Protein AF-A0A0K8UTY9-F1 (afdb_monomer)

Secondary structure (DSSP, 8-state):
----TTSPPPP-S-TT-HHHHHHTS-HHHHHHHTT-------EESSS-HHHHHHHTTTT-SS-EE-GGGGGSPPPTTBS-SEEEEE--PPPBTTTB-HHHHHHHHHHHHHHHHTS---TTTEEEEES-HHHHHHHHHHGGGT-SS---EEEETTTTTT--EEEEEEE-----TT---GGGG-HHHHHHHHTSEEEEEEEEE-HHHHHHH-HHHHHHHHHHHHTT-EESS--B----

Nearest PDB structures (foldseek):
  2xzl-assembly1_A  TM=8.828E-01  e=2.103E-16  Saccharomyces cerevisiae
  4b3g-assembly2_B  TM=8.404E-01  e=2.225E-15  Homo sapiens
  4b3g-assembly1_A  TM=8.239E-01  e=2.537E-15  Homo sapiens
  4b3f-assembly1_X  TM=8.469E-01  e=1.145E-14  Homo sapiens
  8ftm-assembly1_A  TM=8.603E-01  e=3.725E-14  Thermochaetoides thermophila DSM 1495

InterPro domains:
  IPR027417 P-loop containing nucleoside triphosphate hydrolase [G3DSA:3.40.50.300] (1-45)
  IPR027417 P-loop containing nucleoside triphosphate hydrolase [G3DSA:3.40.50.300] (46-230)
  IPR027417 P-loop containing nucleoside triphosphate hydrolase [SSF52540] (1-210)
  IPR041679 DNA2/NAM7 helicase-like, C-terminal [PF13087] (23-202)
  IPR045055 DNA2/NAM7-like helicase [PTHR10887] (1-218)
  IPR047187 Upf1-like, C-terminal helicase domain [cd18808] (47-221)

Solvent-accessible surface area (backbone atoms only — not comparable to full-atom values): 13472 Å² total; per-residue (Å²): 140,86,88,61,82,67,36,79,63,61,86,65,93,56,84,83,44,76,72,46,60,57,62,39,55,48,71,65,46,54,44,53,74,68,66,52,95,75,85,82,87,42,71,46,78,57,41,24,62,81,50,41,49,57,42,35,68,76,79,39,86,69,70,38,79,41,73,72,28,72,70,55,70,78,48,61,61,36,75,54,42,48,38,36,26,41,54,80,72,60,35,50,95,83,48,29,25,70,69,56,44,53,55,50,51,53,50,53,45,43,39,37,75,74,38,72,45,53,50,85,40,38,34,40,34,20,82,37,64,58,35,39,52,50,41,62,70,50,42,60,82,75,30,90,86,64,77,69,44,70,41,36,42,80,82,45,65,94,52,74,31,46,26,30,40,36,43,62,45,46,28,64,98,76,74,68,56,68,75,72,60,41,65,26,54,50,50,50,60,64,63,30,26,28,46,24,39,41,36,38,34,21,54,70,61,44,32,72,66,26,72,65,42,36,52,38,49,53,50,32,56,75,66,74,22,66,41,80,56,78,58,67,42,91,76,127

Foldseek 3Di:
DDDDPLAQFDDDPDDPDPVSVVNSQDPVNVCVVVVPDDDDDQEDAFAQVLLVVLCPPLRPPRHHYDPNLPPDDAQAQFPDQFAEAADQQAFDPPAAGVVLLVQLLVVVLCSVPPRVDALQQEAEEEQGPVHLVVNQVCNCVSPVPGDHHGDYLVVCAPAAHQEYEYEQRHHDPPLDSDPLQRSNSVSSNSRRHRGHYYYYYHLVSSLVNHVSSVSSVVSCVVVVRYDNHGRGHPDD

pLDDT: mean 89.09, std 11.54, range [37.97, 98.62]

Organism: Bactrocera latifrons (NCBI:txid174628)

Sequence (236 aa):
MIGDHLQLKPYTSNYGNSLTSQLNISLFERLFVSNLKGYTLNVQYRMRPCIADLIHPTFYTDLKNDYSVNNYPVIRNMDKNLYFYTHFWNEECSFFNLYEVMKILELAKFLIEKASYTANDIVILSPYAKQVECLKSEAPKYFESTNLNISTVDSFQGLEANIVLLSLVRSNNKEQIGFLKEKNRICVALSRAKQGLYIIGNL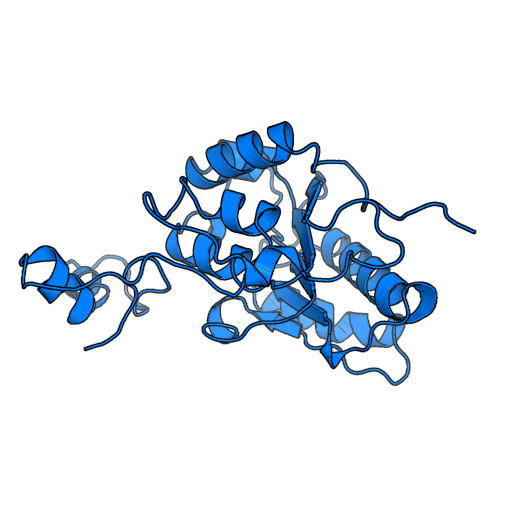PLLAGCSESWRSIEQILKSQDAIGNAFPFSNKE

Structure (mmCIF, N/CA/C/O backbone):
data_AF-A0A0K8UTY9-F1
#
_entry.id   AF-A0A0K8UTY9-F1
#
loop_
_atom_site.group_PDB
_atom_site.id
_atom_site.type_symbol
_atom_site.label_atom_id
_atom_site.label_alt_id
_atom_site.label_comp_id
_atom_site.label_asym_id
_atom_site.label_entity_id
_atom_site.label_seq_id
_atom_site.pdbx_PDB_ins_code
_atom_site.Cartn_x
_atom_site.Cartn_y
_atom_site.Cartn_z
_atom_site.occupancy
_atom_site.B_iso_or_equiv
_atom_site.auth_seq_id
_atom_site.auth_comp_id
_atom_site.auth_asym_id
_atom_site.auth_atom_id
_atom_site.pdbx_PDB_model_num
ATOM 1 N N . MET A 1 1 ? -20.131 19.574 7.559 1.00 73.88 1 MET A N 1
ATOM 2 C CA . MET A 1 1 ? -18.723 19.115 7.575 1.00 73.88 1 MET A CA 1
ATOM 3 C C . MET A 1 1 ? -18.619 17.853 6.744 1.00 73.88 1 MET A C 1
ATOM 5 O O . MET A 1 1 ? -19.553 17.063 6.779 1.00 73.88 1 MET A O 1
ATOM 9 N N . ILE A 1 2 ? -17.519 17.679 6.017 1.00 80.94 2 ILE A N 1
ATOM 10 C CA . ILE A 1 2 ? -17.216 16.463 5.252 1.00 80.94 2 ILE A CA 1
ATOM 11 C C . ILE A 1 2 ? -15.980 15.836 5.897 1.00 80.94 2 ILE A C 1
ATOM 13 O O . ILE A 1 2 ? -15.068 16.564 6.289 1.00 80.94 2 ILE A O 1
ATOM 17 N N . GLY A 1 3 ? -15.962 14.517 6.046 1.00 81.19 3 GLY A N 1
ATOM 18 C CA . GLY A 1 3 ? -14.845 13.802 6.648 1.00 81.19 3 GLY A CA 1
ATOM 19 C C . GLY A 1 3 ? -15.087 12.301 6.696 1.00 81.19 3 GLY A C 1
ATOM 20 O O . GLY A 1 3 ? -16.191 11.831 6.429 1.00 81.19 3 GLY A O 1
ATOM 21 N N . ASP A 1 4 ? -14.037 11.568 7.050 1.00 79.50 4 ASP A N 1
ATOM 22 C CA . ASP A 1 4 ? -14.061 10.123 7.232 1.00 79.50 4 ASP A CA 1
ATOM 23 C C . ASP A 1 4 ? -13.299 9.770 8.514 1.00 79.50 4 ASP A C 1
ATOM 25 O O . ASP A 1 4 ? -12.075 9.878 8.584 1.00 79.50 4 ASP A O 1
ATOM 29 N N . HIS A 1 5 ? -14.042 9.390 9.553 1.00 75.81 5 HIS A N 1
ATOM 30 C CA . HIS A 1 5 ? -13.494 9.083 10.875 1.00 75.81 5 HIS A CA 1
ATOM 31 C C . HIS A 1 5 ? -12.742 7.737 10.923 1.00 75.81 5 HIS A C 1
ATOM 33 O O . HIS A 1 5 ? -12.064 7.447 11.912 1.00 75.81 5 HIS A O 1
ATOM 39 N N . LEU A 1 6 ? -12.839 6.926 9.861 1.00 76.62 6 LEU A N 1
ATOM 40 C CA . LEU A 1 6 ? -12.122 5.660 9.703 1.00 76.62 6 LEU A CA 1
ATOM 41 C C . LEU A 1 6 ? -10.758 5.841 9.004 1.00 76.62 6 LEU A C 1
ATOM 43 O O . LEU A 1 6 ? -9.958 4.907 8.972 1.00 76.62 6 LEU A O 1
ATOM 47 N N . GLN A 1 7 ? -10.447 7.049 8.516 1.00 79.75 7 GLN A N 1
ATOM 48 C CA . GLN A 1 7 ? -9.123 7.454 8.011 1.00 79.75 7 GLN A CA 1
ATOM 49 C C . GLN A 1 7 ? -8.298 8.191 9.085 1.00 79.75 7 GLN A C 1
ATOM 51 O O . GLN A 1 7 ? -8.650 8.152 10.260 1.00 79.75 7 GLN A O 1
ATOM 56 N N . LEU A 1 8 ? -7.151 8.795 8.738 1.00 76.94 8 LEU A N 1
ATOM 57 C CA . LEU A 1 8 ? -6.203 9.336 9.727 1.00 76.94 8 LEU A CA 1
ATOM 58 C C . LEU A 1 8 ? -6.859 10.291 10.733 1.00 76.94 8 LEU A C 1
ATOM 60 O O . LEU A 1 8 ? -7.604 11.201 10.368 1.00 76.94 8 LEU A O 1
ATOM 64 N N . LYS A 1 9 ? -6.536 10.076 12.011 1.00 75.69 9 LYS A N 1
ATOM 65 C CA . LYS A 1 9 ? -6.942 10.945 13.117 1.00 75.69 9 LYS A CA 1
ATOM 66 C C . LYS A 1 9 ? -5.919 12.069 13.315 1.00 75.69 9 LYS A C 1
ATOM 68 O O . LYS A 1 9 ? -4.756 11.894 12.944 1.00 75.69 9 LYS A O 1
ATOM 73 N N . PRO A 1 10 ? -6.318 13.204 13.919 1.00 71.38 10 PRO A N 1
ATOM 74 C CA . PRO A 1 10 ? -5.367 14.210 14.376 1.00 71.38 10 PRO A CA 1
ATOM 75 C C . PRO A 1 10 ? -4.277 13.564 15.236 1.00 71.38 10 PRO A C 1
ATOM 77 O O . PRO A 1 10 ? -4.578 12.732 16.089 1.00 71.38 10 PRO A O 1
ATOM 80 N N . TYR A 1 11 ? -3.019 13.932 15.000 1.00 66.19 11 TYR A N 1
ATOM 81 C CA . TYR A 1 11 ? -1.895 13.426 15.780 1.00 66.19 11 TYR A CA 1
ATOM 82 C C . TYR A 1 11 ? -1.675 14.283 17.031 1.00 66.19 11 TYR A C 1
ATOM 84 O O . TYR A 1 11 ? -1.474 15.493 16.924 1.00 66.19 11 TYR A O 1
ATOM 92 N N . THR A 1 12 ? -1.628 13.659 18.210 1.00 57.59 12 THR A N 1
ATOM 93 C CA . THR A 1 12 ? -1.145 14.300 19.444 1.00 57.59 12 THR A CA 1
ATOM 94 C C . THR A 1 12 ? 0.168 13.678 19.897 1.00 57.59 12 THR A C 1
ATOM 96 O O . THR A 1 12 ? 0.247 12.465 20.083 1.00 57.59 12 THR A O 1
ATOM 99 N N . SER A 1 13 ? 1.173 14.510 20.166 1.00 49.19 13 SER A N 1
ATOM 100 C CA . SER A 1 13 ? 2.506 14.089 20.618 1.00 49.19 13 SER A CA 1
ATOM 101 C C . SER A 1 13 ? 2.537 13.441 22.010 1.00 49.19 13 SER A C 1
ATOM 103 O O . SER A 1 13 ? 3.442 12.663 22.294 1.00 49.19 13 SER A O 1
ATOM 105 N N . ASN A 1 14 ? 1.550 13.719 22.868 1.00 52.78 14 ASN A N 1
ATOM 106 C CA . ASN A 1 14 ? 1.539 13.279 24.266 1.00 52.78 14 ASN A CA 1
ATOM 107 C C . ASN A 1 14 ? 0.548 12.130 24.488 1.00 52.78 14 ASN A C 1
ATOM 109 O O . ASN A 1 14 ? -0.569 12.337 24.972 1.00 52.78 14 ASN A O 1
ATOM 113 N N . TYR A 1 15 ? 0.965 10.910 24.153 1.00 47.34 15 TYR A N 1
ATOM 114 C CA . TYR A 1 15 ? 0.280 9.693 24.588 1.00 47.34 15 TYR A CA 1
ATOM 115 C C . TYR A 1 15 ? 0.440 9.539 26.110 1.00 47.34 15 TYR A C 1
ATOM 117 O O . TYR A 1 15 ? 1.550 9.347 26.594 1.00 47.34 15 TYR A O 1
ATOM 125 N N . GLY A 1 16 ? -0.657 9.647 26.868 1.00 49.31 16 GLY A N 1
ATOM 126 C CA . GLY A 1 16 ? -0.664 9.368 28.314 1.00 49.31 16 GLY A CA 1
ATOM 127 C C . GLY A 1 16 ? -1.451 10.350 29.184 1.00 49.31 16 GLY A C 1
ATOM 128 O O . GLY A 1 16 ? -1.808 10.000 30.303 1.00 49.31 16 GLY A O 1
ATOM 129 N N . ASN A 1 17 ? -1.785 11.543 28.681 1.00 53.47 17 ASN A N 1
ATOM 130 C CA . ASN A 1 17 ? -2.657 12.479 29.394 1.00 53.47 17 ASN A CA 1
ATOM 131 C C . ASN A 1 17 ? -4.116 12.288 28.937 1.00 53.47 17 ASN A C 1
ATOM 133 O O . ASN A 1 17 ? -4.402 12.277 27.738 1.00 53.47 17 ASN A O 1
ATOM 137 N N . SER A 1 18 ? -5.068 12.135 29.863 1.00 54.47 18 SER A N 1
ATOM 138 C CA . SER A 1 18 ? -6.474 11.877 29.493 1.00 54.47 18 SER A CA 1
ATOM 139 C C . SER A 1 18 ? -7.063 13.015 28.648 1.00 54.47 18 SER A C 1
ATOM 141 O O . SER A 1 18 ? -7.788 12.755 27.688 1.00 54.47 18 SER A O 1
ATOM 143 N N . LEU A 1 19 ? -6.658 14.265 28.902 1.00 54.88 19 LEU A N 1
ATOM 144 C CA . LEU A 1 19 ? -7.038 15.417 28.079 1.00 54.88 19 LEU A CA 1
ATOM 145 C C . LEU A 1 19 ? -6.470 15.356 26.653 1.00 54.88 19 LEU A C 1
ATOM 147 O O . LEU A 1 19 ? -7.167 15.727 25.712 1.00 54.88 19 LEU A O 1
ATOM 151 N N . THR A 1 20 ? -5.236 14.880 26.456 1.00 54.62 20 THR A N 1
ATOM 152 C CA . THR A 1 20 ? -4.634 14.809 25.112 1.00 54.62 20 THR A CA 1
ATOM 153 C C . THR A 1 20 ? -5.235 13.676 24.290 1.00 54.62 20 THR A C 1
ATOM 155 O O . THR A 1 20 ? -5.426 13.836 23.089 1.00 54.62 20 THR A O 1
ATOM 158 N N . SER A 1 21 ? -5.666 12.585 24.930 1.00 56.94 21 SER A N 1
ATOM 159 C CA . SER A 1 21 ? -6.412 11.518 24.248 1.00 56.94 21 SER A CA 1
ATOM 160 C C . SER A 1 21 ? -7.744 11.997 23.645 1.00 56.94 21 SER A C 1
ATOM 162 O O . SER A 1 21 ? -8.141 11.527 22.581 1.00 56.94 21 SER A O 1
ATOM 164 N N . GLN A 1 22 ? -8.394 13.000 24.252 1.00 62.00 22 GLN A N 1
ATOM 165 C CA . GLN A 1 22 ? -9.629 13.606 23.737 1.00 62.00 22 GLN A CA 1
ATOM 166 C C . GLN A 1 22 ? -9.392 14.566 22.559 1.00 62.00 22 GLN A C 1
ATOM 168 O O . GLN A 1 22 ? -10.328 14.845 21.803 1.00 62.00 22 GLN A O 1
ATOM 173 N N . LEU A 1 23 ? -8.161 15.063 22.375 1.00 69.00 23 LEU A N 1
ATOM 174 C CA . LEU A 1 23 ? -7.779 15.906 21.232 1.00 69.00 23 LEU A CA 1
ATOM 175 C C . LEU A 1 23 ? -7.604 15.096 19.937 1.00 69.00 23 LEU A C 1
ATOM 177 O O . LEU A 1 23 ? -7.698 15.665 18.853 1.00 69.00 23 LEU A O 1
ATOM 181 N N . ASN A 1 24 ? -7.441 13.773 20.037 1.00 69.38 24 ASN A N 1
ATOM 182 C CA . ASN A 1 24 ? -7.401 12.870 18.879 1.00 69.38 24 ASN A CA 1
ATOM 183 C C . ASN A 1 24 ? -8.786 12.589 18.280 1.00 69.38 24 ASN A C 1
ATOM 185 O O . ASN A 1 24 ? -8.883 11.935 17.245 1.00 69.38 24 ASN A O 1
ATOM 189 N N . ILE A 1 25 ? -9.858 13.068 18.921 1.00 72.44 25 ILE A N 1
ATOM 190 C CA . ILE A 1 25 ? -11.229 12.916 18.436 1.00 72.44 25 ILE A CA 1
ATOM 191 C C . ILE A 1 25 ? -11.625 14.207 17.729 1.00 72.44 25 ILE A C 1
ATOM 193 O O . ILE A 1 25 ? -11.854 15.240 18.369 1.00 72.44 25 ILE A O 1
ATOM 197 N N . SER A 1 26 ? -11.720 14.136 16.403 1.00 80.94 26 SER A N 1
ATOM 198 C CA . SER A 1 26 ? -12.121 15.280 15.582 1.00 80.94 26 SER A CA 1
ATOM 199 C C . SER A 1 26 ? -13.538 15.751 15.927 1.00 80.94 26 SER A C 1
ATOM 201 O O . SER A 1 26 ? -14.379 14.967 16.369 1.00 80.94 26 SER A O 1
ATOM 203 N N . LEU A 1 27 ? -13.847 17.026 15.663 1.00 84.06 27 LEU A N 1
ATOM 204 C CA . LEU A 1 27 ? -15.222 17.522 15.786 1.00 84.06 27 LEU A CA 1
ATOM 205 C C . LEU A 1 27 ? -16.193 16.676 14.943 1.00 84.06 27 LEU A C 1
ATOM 207 O O . LEU A 1 27 ? -17.297 16.401 15.394 1.00 84.06 27 LEU A O 1
ATOM 211 N N . PHE A 1 28 ? -15.766 16.199 13.768 1.00 81.88 28 PHE A N 1
ATOM 212 C CA . PHE A 1 28 ? -16.574 15.320 12.918 1.00 81.88 28 PHE A CA 1
ATOM 213 C C . PHE A 1 28 ? -16.940 14.021 13.642 1.00 81.88 28 PHE A C 1
ATOM 215 O O . PHE A 1 28 ? -18.111 13.665 13.710 1.00 81.88 28 PHE A O 1
ATOM 222 N N . GLU A 1 29 ? -15.946 13.354 14.231 1.00 79.19 29 GLU A N 1
ATOM 223 C CA . GLU A 1 29 ? -16.131 12.115 14.990 1.00 79.19 29 GLU A CA 1
ATOM 224 C C . GLU A 1 29 ? -17.034 12.343 16.212 1.00 79.19 29 GLU A C 1
ATOM 226 O O . GLU A 1 29 ? -17.944 11.555 16.453 1.00 79.19 29 GLU A O 1
ATOM 231 N N . ARG A 1 30 ? -16.885 13.472 16.921 1.00 82.31 30 ARG A N 1
ATOM 232 C CA . ARG A 1 30 ? -17.775 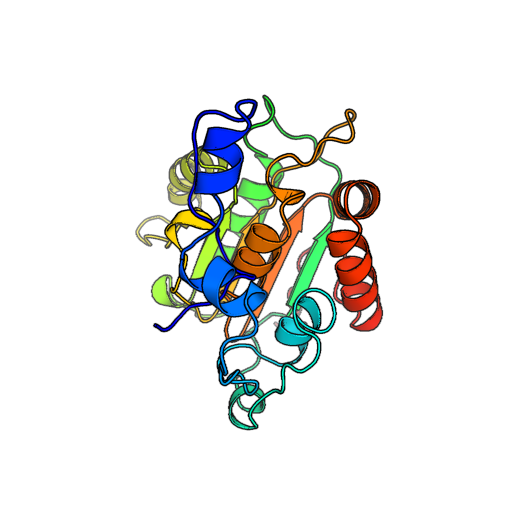13.838 18.041 1.00 82.31 30 ARG A CA 1
ATOM 233 C C . ARG A 1 30 ? -19.227 14.023 17.601 1.00 82.31 30 ARG A C 1
ATOM 235 O O . ARG A 1 30 ? -20.133 13.564 18.296 1.00 82.31 30 ARG A O 1
ATOM 242 N N . LEU A 1 31 ? -19.457 14.682 16.464 1.00 82.38 31 LEU A N 1
ATOM 243 C CA . LEU A 1 31 ? -20.802 14.910 15.924 1.00 82.38 31 LEU A CA 1
ATOM 244 C C . LEU A 1 31 ? -21.428 13.601 15.422 1.00 82.38 31 LEU A C 1
ATOM 246 O O . LEU A 1 31 ? -22.616 13.375 15.643 1.00 82.38 31 LEU A O 1
ATOM 250 N N . PHE A 1 32 ? -20.623 12.729 14.809 1.00 74.75 32 PHE A N 1
ATOM 251 C CA . PHE A 1 32 ? -21.051 11.410 14.345 1.00 74.75 32 PHE A CA 1
ATOM 252 C C . PHE A 1 32 ? -21.459 10.502 15.516 1.00 74.75 32 PHE A C 1
ATOM 254 O O . PHE A 1 32 ? -22.547 9.934 15.500 1.00 74.75 32 PHE A O 1
ATOM 261 N N . VAL A 1 33 ? -20.646 10.437 16.579 1.00 77.50 33 VAL A N 1
ATOM 262 C CA . VAL A 1 33 ? -20.966 9.681 17.809 1.00 77.50 33 VAL A CA 1
ATOM 263 C C . VAL A 1 33 ? -22.194 10.253 18.525 1.00 77.50 33 VAL A C 1
ATOM 265 O O . VAL A 1 33 ? -22.992 9.500 19.074 1.00 77.50 33 VAL A O 1
ATOM 268 N N . SER A 1 34 ? -22.394 11.573 18.469 1.00 77.88 34 SER A N 1
ATOM 269 C CA . SER A 1 34 ? -23.589 12.243 19.010 1.00 77.88 34 SER A CA 1
ATOM 270 C C . SER A 1 34 ? -24.870 11.984 18.199 1.00 77.88 34 SER A C 1
ATOM 272 O O . SER A 1 34 ? -25.904 12.583 18.488 1.00 77.88 34 SER A O 1
ATOM 274 N N . ASN A 1 35 ? -24.817 11.105 17.192 1.00 70.50 35 ASN A N 1
ATOM 275 C CA . ASN A 1 35 ? -25.944 10.669 16.370 1.00 70.50 35 ASN A CA 1
ATOM 276 C C . ASN A 1 35 ? -26.671 11.818 15.642 1.00 70.50 35 ASN A C 1
ATOM 278 O O . ASN A 1 35 ? -27.867 11.741 15.345 1.00 70.50 35 ASN A O 1
ATOM 282 N N . LEU A 1 36 ? -25.948 12.905 15.345 1.00 76.69 36 LEU A N 1
ATOM 283 C CA . LEU A 1 36 ? -26.443 13.935 14.437 1.00 76.69 36 LEU A CA 1
ATOM 284 C C . LEU A 1 36 ? -26.638 13.311 13.056 1.00 76.69 36 LEU A C 1
ATOM 286 O O . LEU A 1 36 ? -25.756 12.606 12.568 1.00 76.69 36 LEU A O 1
ATOM 290 N N . LYS A 1 37 ? -27.787 13.581 12.423 1.00 71.38 37 LYS A N 1
ATOM 291 C CA . LYS A 1 37 ? -28.122 13.045 11.095 1.00 71.38 37 LYS A CA 1
ATOM 292 C C . LYS A 1 37 ? -27.010 13.371 10.092 1.00 71.38 37 LYS A C 1
ATOM 294 O O . LYS A 1 37 ? -26.887 14.506 9.637 1.00 71.38 37 LYS A O 1
ATOM 299 N N . GLY A 1 38 ? -26.222 12.356 9.756 1.00 73.69 38 GLY A N 1
ATOM 300 C CA . GLY A 1 38 ? -25.236 12.370 8.686 1.00 73.69 38 GLY A CA 1
ATOM 301 C C . GLY A 1 38 ? -25.690 11.479 7.536 1.00 73.69 38 GLY A C 1
ATOM 302 O O . GLY A 1 38 ? -26.460 10.541 7.732 1.00 73.69 38 GLY A O 1
ATOM 303 N N . TYR A 1 39 ? -25.201 11.774 6.336 1.00 82.62 39 TYR A N 1
ATOM 304 C CA . TYR A 1 39 ? -25.344 10.897 5.179 1.00 82.62 39 TYR A CA 1
ATOM 305 C C . TYR A 1 39 ? -23.983 10.280 4.872 1.00 82.62 39 TYR A C 1
ATOM 307 O O . TYR A 1 39 ? -22.986 10.999 4.794 1.00 82.62 39 TYR A O 1
ATOM 315 N N . THR A 1 40 ? -23.948 8.963 4.687 1.00 84.88 40 THR A N 1
ATOM 316 C CA . THR A 1 40 ? -22.737 8.237 4.294 1.00 84.88 40 THR A CA 1
ATOM 317 C C . THR A 1 40 ? -22.800 7.942 2.804 1.00 84.88 40 THR A C 1
ATOM 319 O O . THR A 1 40 ? -23.748 7.316 2.334 1.00 84.88 40 THR A O 1
ATOM 322 N N . LEU A 1 41 ? -21.786 8.380 2.059 1.00 88.19 41 LEU A N 1
ATOM 323 C CA . LEU A 1 41 ? -21.608 7.967 0.670 1.00 88.19 41 LEU A CA 1
ATOM 324 C C . LEU A 1 41 ? -21.001 6.566 0.670 1.00 88.19 41 LEU A C 1
ATOM 326 O O . LEU A 1 41 ? -19.879 6.381 1.133 1.00 88.19 41 LEU A O 1
ATOM 330 N N . ASN A 1 42 ? -21.758 5.586 0.187 1.00 91.12 42 ASN A N 1
ATOM 331 C CA . ASN A 1 42 ? -21.387 4.177 0.279 1.00 91.12 42 ASN A CA 1
ATOM 332 C C . ASN A 1 42 ? -20.956 3.562 -1.063 1.00 91.12 42 ASN A C 1
ATOM 334 O O . ASN A 1 42 ? -20.597 2.393 -1.096 1.00 91.12 42 ASN A O 1
ATOM 338 N N . VAL A 1 43 ? -20.936 4.334 -2.155 1.00 93.31 43 VAL A N 1
ATOM 339 C CA . VAL A 1 43 ? -20.438 3.892 -3.469 1.00 93.31 43 VAL A CA 1
ATOM 340 C C . VAL A 1 43 ? -19.040 4.461 -3.721 1.00 93.31 43 VAL A C 1
ATOM 342 O O . VAL A 1 43 ? -18.833 5.670 -3.613 1.00 93.31 43 VAL A O 1
ATOM 345 N N . GLN A 1 44 ? -18.085 3.599 -4.074 1.00 94.00 44 GLN A N 1
ATOM 346 C CA . GLN A 1 44 ? -16.701 3.956 -4.385 1.00 94.00 44 GLN A CA 1
ATOM 347 C C . GLN A 1 44 ? -16.414 3.863 -5.892 1.00 94.00 44 GLN A C 1
ATOM 349 O O . GLN A 1 44 ? -16.861 2.934 -6.564 1.00 94.00 44 GLN A O 1
ATOM 354 N N . TYR A 1 45 ? -15.621 4.812 -6.395 1.00 95.44 45 TYR A N 1
ATOM 355 C CA . TYR A 1 45 ? -15.285 4.984 -7.819 1.00 95.44 45 TYR A CA 1
ATOM 356 C C . TYR A 1 45 ? -13.771 4.906 -8.090 1.00 95.44 45 TYR A C 1
ATOM 358 O O . TYR A 1 45 ? -13.294 5.280 -9.159 1.00 95.44 45 TYR A O 1
ATOM 366 N N . ARG A 1 46 ? -12.975 4.487 -7.099 1.00 94.06 46 ARG A N 1
ATOM 367 C CA . ARG A 1 46 ? -11.509 4.552 -7.144 1.00 94.06 46 ARG A CA 1
ATOM 368 C C . ARG A 1 46 ? -10.883 3.198 -7.421 1.00 94.06 46 ARG A C 1
ATOM 370 O O . ARG A 1 46 ? -10.133 3.071 -8.379 1.00 94.06 46 ARG A O 1
ATOM 377 N N . MET A 1 47 ? -11.122 2.238 -6.538 1.00 96.56 47 MET A N 1
ATOM 378 C CA . MET A 1 47 ? -10.364 0.996 -6.439 1.00 96.56 47 MET A CA 1
ATOM 379 C C . MET A 1 47 ? -11.008 -0.081 -7.301 1.00 96.56 47 MET A C 1
ATOM 381 O O . MET A 1 47 ? -12.228 -0.244 -7.278 1.00 96.56 47 MET A O 1
ATOM 385 N N . ARG A 1 48 ? -10.195 -0.873 -8.003 1.00 96.44 48 ARG A N 1
ATOM 386 C CA . ARG A 1 48 ? -10.642 -2.154 -8.564 1.00 96.44 48 ARG A CA 1
ATOM 387 C C . ARG A 1 48 ? -11.250 -3.036 -7.449 1.00 96.44 48 ARG A C 1
ATOM 389 O O . ARG A 1 48 ? -10.709 -3.012 -6.340 1.00 96.44 48 ARG A O 1
ATOM 396 N N . PRO A 1 4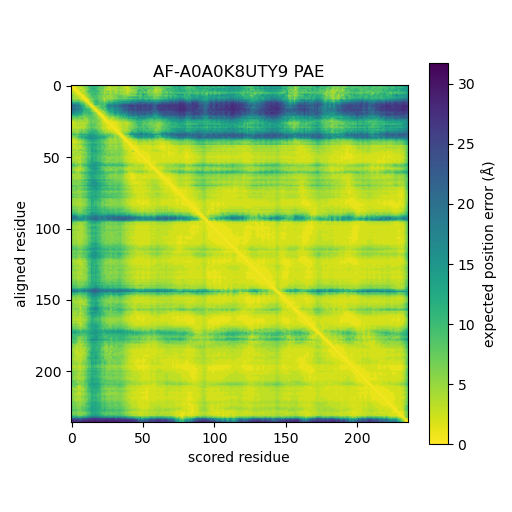9 ? -12.295 -3.849 -7.720 1.00 96.12 49 PRO A N 1
ATOM 397 C CA . PRO A 1 49 ? -12.953 -4.663 -6.693 1.00 96.12 49 PRO A CA 1
ATOM 398 C C . PRO A 1 49 ? -12.007 -5.494 -5.820 1.00 96.12 49 PRO A C 1
ATOM 400 O O . PRO A 1 49 ? -12.088 -5.392 -4.606 1.00 96.12 49 PRO A O 1
ATOM 403 N N . CYS A 1 50 ? -11.024 -6.187 -6.409 1.00 95.94 50 CYS A N 1
ATOM 404 C CA . CYS A 1 50 ? -10.069 -6.995 -5.639 1.00 95.94 50 CYS A CA 1
ATOM 405 C C . CYS A 1 50 ? -9.306 -6.197 -4.565 1.00 95.94 50 CYS A C 1
ATOM 407 O O . CYS A 1 50 ? -9.022 -6.724 -3.494 1.00 95.94 50 CYS A O 1
ATOM 409 N N . ILE A 1 51 ? -9.010 -4.918 -4.827 1.00 96.94 51 ILE A N 1
ATOM 410 C CA . ILE A 1 51 ? -8.370 -4.001 -3.873 1.00 96.94 51 ILE A CA 1
ATOM 411 C C . ILE A 1 51 ? -9.398 -3.508 -2.846 1.00 96.94 51 ILE A C 1
ATOM 413 O O . ILE A 1 51 ? -9.103 -3.459 -1.653 1.00 96.94 51 ILE A O 1
ATOM 417 N N . ALA A 1 52 ? -10.608 -3.160 -3.296 1.00 95.81 52 ALA A N 1
ATOM 418 C CA . ALA A 1 52 ? -11.694 -2.721 -2.421 1.00 95.81 52 ALA A CA 1
ATOM 419 C C . ALA A 1 52 ? -12.090 -3.800 -1.395 1.00 95.81 52 ALA A C 1
ATOM 421 O O . ALA A 1 52 ? -12.402 -3.462 -0.254 1.00 95.81 52 ALA A O 1
ATOM 422 N N . ASP A 1 53 ? -11.980 -5.079 -1.754 1.00 95.38 53 ASP A N 1
ATOM 423 C CA . ASP A 1 53 ? -12.238 -6.220 -0.870 1.00 95.38 53 ASP A CA 1
ATOM 424 C C . ASP A 1 53 ? -11.247 -6.303 0.305 1.00 95.38 53 ASP A C 1
ATOM 426 O O . ASP A 1 53 ? -11.541 -6.911 1.325 1.00 95.38 53 ASP A O 1
ATOM 430 N N . LEU A 1 54 ? -10.071 -5.665 0.229 1.00 94.69 54 LEU A N 1
ATOM 431 C CA . LEU A 1 54 ? -9.187 -5.543 1.400 1.00 94.69 54 LEU A CA 1
ATOM 432 C C . LEU A 1 54 ? -9.729 -4.546 2.429 1.00 94.69 54 LEU A C 1
ATOM 434 O O . LEU A 1 54 ? -9.439 -4.636 3.626 1.00 94.69 54 LEU A O 1
ATOM 438 N N . ILE A 1 55 ? -10.493 -3.569 1.944 1.00 92.88 55 ILE A N 1
ATOM 439 C CA . ILE A 1 55 ? -11.059 -2.476 2.726 1.00 92.88 55 ILE A CA 1
ATOM 440 C C . ILE A 1 55 ? -12.431 -2.870 3.298 1.00 92.88 55 ILE A C 1
ATOM 442 O O . ILE A 1 55 ? -12.742 -2.558 4.450 1.00 92.88 55 ILE A O 1
ATOM 446 N N . HIS A 1 56 ? -13.233 -3.590 2.517 1.00 89.12 56 HIS A N 1
ATOM 447 C CA . HIS A 1 56 ? -14.545 -4.112 2.887 1.00 89.12 56 HIS A CA 1
ATOM 448 C C . HIS A 1 56 ? -14.502 -5.645 2.996 1.00 89.12 56 HIS A C 1
ATOM 450 O O . HIS A 1 56 ? -14.117 -6.278 2.023 1.00 89.12 56 HIS A O 1
ATOM 456 N N . PRO A 1 57 ? -14.914 -6.273 4.118 1.00 85.69 57 PRO A N 1
ATOM 457 C CA . PRO A 1 57 ? -15.650 -5.710 5.256 1.00 85.69 57 PRO A CA 1
ATOM 458 C C . PRO A 1 57 ? -14.775 -5.237 6.433 1.00 85.69 57 PRO A C 1
ATOM 460 O O . PRO A 1 57 ? -15.308 -4.821 7.458 1.00 85.69 57 PRO A O 1
ATOM 463 N N . THR A 1 58 ? -13.443 -5.305 6.317 1.00 88.25 58 THR A N 1
ATOM 464 C CA . THR A 1 58 ? -12.509 -5.085 7.442 1.00 88.25 58 THR A CA 1
ATOM 465 C C . THR A 1 58 ? -12.634 -3.702 8.098 1.00 88.25 58 THR A C 1
ATOM 467 O O . THR A 1 58 ? -12.527 -3.592 9.321 1.00 88.25 58 THR A O 1
ATOM 470 N N . PHE A 1 59 ? -12.848 -2.647 7.306 1.00 88.44 59 PHE A N 1
ATOM 471 C CA . PHE A 1 59 ? -12.942 -1.261 7.787 1.00 88.44 59 PHE A CA 1
ATOM 472 C C . PHE A 1 59 ? -14.323 -0.644 7.554 1.00 88.44 59 PHE A C 1
ATOM 474 O O . PHE A 1 59 ? -14.806 0.088 8.412 1.00 88.44 59 PHE A O 1
ATOM 481 N N . TYR A 1 60 ? -14.971 -0.956 6.429 1.00 87.31 60 TYR A N 1
ATOM 482 C CA . TYR A 1 60 ? -16.306 -0.453 6.087 1.00 87.31 60 TYR A CA 1
ATOM 483 C C . TYR A 1 60 ? -17.233 -1.624 5.798 1.00 87.31 60 TYR A C 1
ATOM 485 O O . TYR A 1 60 ? -16.848 -2.541 5.081 1.00 87.31 60 TYR A O 1
ATOM 493 N N . THR A 1 61 ? -18.465 -1.586 6.300 1.00 85.50 61 THR A N 1
ATOM 494 C CA . THR A 1 61 ? -19.426 -2.698 6.192 1.00 85.50 61 THR A CA 1
ATOM 495 C C . THR A 1 61 ? -20.410 -2.586 5.029 1.00 85.50 61 THR A C 1
ATOM 497 O O . THR A 1 61 ? -21.016 -3.589 4.682 1.00 85.50 61 THR A O 1
ATOM 500 N N . ASP A 1 62 ? -20.571 -1.414 4.412 1.00 86.88 62 ASP A N 1
ATOM 501 C CA . ASP A 1 62 ? -21.558 -1.191 3.336 1.00 86.88 62 ASP A CA 1
ATOM 502 C C . ASP A 1 62 ? -20.935 -0.511 2.102 1.00 86.88 62 ASP A C 1
ATOM 504 O O . ASP A 1 62 ? -21.604 0.209 1.370 1.00 86.88 62 ASP A O 1
ATOM 508 N N . LEU A 1 63 ? -19.629 -0.695 1.874 1.00 90.75 63 LEU A N 1
ATOM 509 C CA . LEU A 1 63 ? -18.929 -0.102 0.731 1.00 90.75 6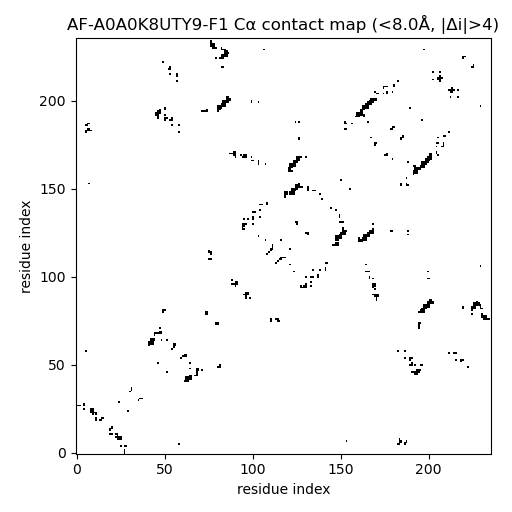3 LEU A CA 1
ATOM 510 C C . LEU A 1 63 ? -19.235 -0.886 -0.554 1.00 90.75 63 LEU A C 1
ATOM 512 O O . LEU A 1 63 ? -18.938 -2.073 -0.650 1.00 90.75 63 LEU A O 1
ATOM 516 N N . LYS A 1 64 ? -19.791 -0.209 -1.557 1.00 93.75 64 LYS A N 1
ATOM 517 C CA . LYS A 1 64 ? -20.185 -0.773 -2.853 1.00 93.75 64 LYS A CA 1
ATOM 518 C C . LYS A 1 64 ? -19.300 -0.234 -3.962 1.00 93.75 64 LYS A C 1
ATOM 520 O O . LYS A 1 64 ? -18.934 0.938 -3.961 1.00 93.75 64 LYS A O 1
ATOM 525 N N . ASN A 1 65 ? -18.995 -1.080 -4.936 1.00 95.00 65 ASN A N 1
ATOM 526 C CA . ASN A 1 65 ? -18.206 -0.703 -6.104 1.00 95.00 65 ASN A CA 1
ATOM 527 C C . ASN A 1 65 ? -19.123 -0.157 -7.202 1.00 95.00 65 ASN A C 1
ATOM 529 O O . ASN A 1 65 ? -20.111 -0.802 -7.553 1.00 95.00 65 ASN A O 1
ATOM 533 N N . ASP A 1 66 ? -18.786 1.006 -7.756 1.00 96.94 66 ASP A N 1
ATOM 534 C CA . ASP A 1 66 ? -19.412 1.476 -8.990 1.00 96.94 66 ASP A CA 1
ATOM 535 C C . ASP A 1 66 ? -18.980 0.617 -10.193 1.00 96.94 66 ASP A C 1
ATOM 537 O O . ASP A 1 66 ? -17.886 0.051 -10.210 1.00 96.94 66 ASP A O 1
ATOM 541 N N . TYR A 1 67 ? -19.803 0.530 -11.240 1.00 93.38 67 TYR A N 1
ATOM 542 C CA . TYR A 1 67 ? -19.460 -0.265 -12.425 1.00 93.38 67 TYR A CA 1
ATOM 543 C C . TYR A 1 67 ? -18.190 0.236 -13.137 1.00 93.38 67 TYR A C 1
ATOM 545 O O . TYR A 1 67 ? -17.452 -0.563 -13.719 1.00 93.38 67 TYR A O 1
ATOM 553 N N . SER A 1 68 ? -17.895 1.538 -13.063 1.00 95.00 68 SER A N 1
ATOM 554 C CA . SER A 1 68 ? -16.719 2.152 -13.693 1.00 95.00 68 SER A CA 1
ATOM 555 C C . SER A 1 68 ? -15.393 1.504 -13.287 1.00 95.00 68 SER A C 1
ATOM 557 O O . SER A 1 68 ? -14.508 1.364 -14.135 1.00 95.00 68 SER A O 1
ATOM 559 N N . VAL A 1 69 ? -15.257 1.027 -12.043 1.00 94.62 69 VAL A N 1
ATOM 560 C CA . VAL A 1 69 ? -14.001 0.433 -11.551 1.00 94.62 69 VAL A CA 1
ATOM 561 C C . VAL A 1 69 ? -13.716 -0.964 -12.112 1.00 94.62 69 VAL A C 1
ATOM 563 O O . VAL A 1 69 ? -12.590 -1.457 -12.015 1.00 94.62 69 VAL A O 1
ATOM 566 N N . ASN A 1 70 ? -14.708 -1.601 -12.740 1.00 91.88 70 ASN A N 1
ATOM 567 C CA . ASN A 1 70 ? -14.524 -2.878 -13.430 1.00 91.88 70 ASN A CA 1
ATOM 568 C C . ASN A 1 70 ? -13.797 -2.701 -14.769 1.00 91.88 70 ASN A C 1
ATOM 570 O O . ASN A 1 70 ? -13.105 -3.614 -15.216 1.00 91.88 70 ASN A O 1
ATOM 574 N N . ASN A 1 71 ? -13.899 -1.511 -15.370 1.00 93.50 71 ASN A N 1
ATOM 575 C CA . ASN A 1 71 ? -13.372 -1.214 -16.703 1.00 93.50 71 ASN A CA 1
ATOM 576 C C . ASN A 1 71 ? -11.891 -0.814 -16.706 1.00 93.50 71 ASN A C 1
ATOM 578 O O . ASN A 1 71 ? -11.342 -0.504 -17.763 1.00 93.50 71 ASN A O 1
ATOM 582 N N . TYR A 1 72 ? -11.227 -0.786 -15.547 1.00 94.81 72 TYR A N 1
ATOM 583 C CA . TYR A 1 72 ? -9.796 -0.507 -15.511 1.00 94.81 72 TYR A CA 1
ATOM 584 C C . TYR A 1 72 ? -9.009 -1.540 -16.337 1.00 94.81 72 TYR A C 1
ATOM 586 O O . TYR A 1 72 ? -9.373 -2.722 -16.351 1.00 94.81 72 TYR A O 1
ATOM 594 N N . PRO A 1 73 ? -7.893 -1.148 -16.976 1.00 93.75 73 PRO A N 1
ATOM 595 C CA . PRO A 1 73 ? -7.011 -2.097 -17.642 1.00 93.75 73 PRO A CA 1
ATOM 596 C C . PRO A 1 73 ? -6.312 -3.006 -16.621 1.00 93.75 73 PRO A C 1
ATOM 598 O O . PRO A 1 73 ? -6.033 -2.610 -15.482 1.00 93.75 73 PRO A O 1
ATOM 601 N N . VAL A 1 74 ? -6.038 -4.249 -17.019 1.00 95.25 74 VAL A N 1
ATOM 602 C CA . VAL A 1 74 ? -5.155 -5.144 -16.254 1.00 95.25 74 VAL A CA 1
ATOM 603 C C . VAL A 1 74 ? -3.744 -4.554 -16.195 1.00 95.25 74 VAL A C 1
ATOM 605 O O . VAL A 1 74 ? -3.349 -3.810 -17.098 1.00 95.25 74 VAL A O 1
ATOM 608 N N . ILE A 1 75 ? -2.987 -4.849 -15.131 1.00 96.62 75 ILE A N 1
ATOM 609 C CA . ILE A 1 75 ? -1.601 -4.375 -15.071 1.00 96.62 75 ILE A CA 1
ATOM 610 C C . ILE A 1 75 ? -0.771 -5.186 -16.064 1.00 96.62 75 ILE A C 1
ATOM 612 O O . ILE A 1 75 ? -0.753 -6.414 -16.010 1.00 96.62 75 ILE A O 1
ATOM 616 N N . ARG A 1 76 ? -0.110 -4.496 -16.995 1.00 95.69 76 ARG A N 1
ATOM 617 C CA . ARG A 1 76 ? 0.684 -5.137 -18.047 1.00 95.69 76 ARG A CA 1
ATOM 618 C C . ARG A 1 76 ? 1.820 -5.948 -17.421 1.00 95.69 76 ARG A C 1
ATOM 620 O O . ARG A 1 76 ? 2.440 -5.506 -16.456 1.00 95.69 76 ARG A O 1
ATOM 627 N N . ASN A 1 77 ? 2.066 -7.128 -17.985 1.00 95.38 77 ASN A N 1
ATOM 628 C CA . ASN A 1 77 ? 3.128 -8.058 -17.590 1.00 95.38 77 ASN A CA 1
ATOM 629 C C . ASN A 1 77 ? 3.057 -8.526 -16.122 1.00 95.38 77 ASN A C 1
ATOM 631 O O . ASN A 1 77 ? 4.058 -8.981 -15.573 1.00 95.38 77 ASN A O 1
ATOM 635 N N . MET A 1 78 ? 1.878 -8.454 -15.501 1.00 96.31 78 MET A N 1
ATOM 636 C CA . MET A 1 78 ? 1.615 -8.960 -14.155 1.00 96.31 78 MET A CA 1
ATOM 637 C C . MET A 1 78 ? 0.412 -9.904 -14.201 1.00 96.31 78 MET A C 1
ATOM 639 O O . MET A 1 78 ? -0.605 -9.577 -14.811 1.00 96.31 78 MET A O 1
ATOM 643 N N . ASP A 1 79 ? 0.497 -11.057 -13.540 1.00 95.44 79 ASP A N 1
ATOM 644 C CA . ASP A 1 79 ? -0.587 -12.052 -13.556 1.00 95.44 79 ASP A CA 1
ATOM 645 C C . ASP A 1 79 ? -1.770 -11.657 -12.656 1.00 95.44 79 ASP A C 1
ATOM 647 O O . ASP A 1 79 ? -2.881 -12.169 -12.805 1.00 95.44 79 ASP A O 1
ATOM 651 N N . LYS A 1 80 ? -1.549 -10.735 -11.709 1.00 96.19 80 LYS A N 1
ATOM 652 C CA . LYS A 1 80 ? -2.558 -10.267 -10.750 1.00 96.19 80 LYS A CA 1
ATOM 653 C C . LYS A 1 80 ? -2.465 -8.752 -10.569 1.00 96.19 80 LYS A C 1
ATOM 655 O O . LYS A 1 80 ? -1.375 -8.202 -10.469 1.00 96.19 80 LYS A O 1
ATOM 660 N N . ASN A 1 81 ? -3.615 -8.085 -10.446 1.00 97.00 81 ASN A N 1
ATOM 661 C CA . ASN A 1 81 ? -3.710 -6.653 -10.120 1.00 97.00 81 ASN A CA 1
ATOM 662 C C . ASN A 1 81 ? -3.519 -6.351 -8.622 1.00 97.00 81 ASN A C 1
ATOM 664 O O . ASN A 1 81 ? -3.248 -5.210 -8.254 1.00 97.00 81 ASN A O 1
ATOM 668 N N . LEU A 1 82 ? -3.702 -7.348 -7.760 1.00 98.00 82 LEU A N 1
ATOM 669 C CA . LEU A 1 82 ? -3.448 -7.265 -6.328 1.00 98.00 82 LEU A CA 1
ATOM 670 C C . LEU A 1 82 ? -2.525 -8.417 -5.954 1.00 98.00 82 LEU A C 1
ATOM 672 O O . LEU A 1 82 ? -2.817 -9.561 -6.303 1.00 98.00 82 LEU A O 1
ATOM 676 N N . TYR A 1 83 ? -1.435 -8.125 -5.249 1.00 98.38 83 TYR A N 1
ATOM 677 C CA . TYR A 1 83 ? -0.556 -9.176 -4.759 1.00 98.38 83 TYR A CA 1
ATOM 678 C C . TYR A 1 83 ? 0.228 -8.774 -3.514 1.00 98.38 83 TYR A C 1
ATOM 680 O O . TYR A 1 83 ? 0.732 -7.653 -3.413 1.00 98.38 83 TYR A O 1
ATOM 688 N N . PHE A 1 84 ? 0.376 -9.721 -2.594 1.00 98.50 84 PHE A N 1
ATOM 689 C CA . PHE A 1 84 ? 1.180 -9.602 -1.390 1.00 98.50 84 PHE A CA 1
ATOM 690 C C . PHE A 1 84 ? 2.395 -10.529 -1.480 1.00 98.50 84 PHE A C 1
ATOM 692 O O . PHE A 1 84 ? 2.293 -11.752 -1.374 1.00 98.50 84 PHE A O 1
ATOM 699 N N . TYR A 1 85 ? 3.573 -9.936 -1.619 1.00 98.00 85 TYR A N 1
ATOM 700 C CA . TYR A 1 85 ? 4.841 -10.628 -1.473 1.00 98.00 85 TYR A CA 1
ATOM 701 C C . TYR A 1 85 ? 5.200 -10.723 0.017 1.00 98.00 85 TYR A C 1
ATOM 703 O O . TYR A 1 85 ? 5.647 -9.758 0.637 1.00 98.00 85 TYR A O 1
ATOM 711 N N . THR A 1 86 ? 5.042 -11.917 0.591 1.00 97.56 86 THR A N 1
ATOM 712 C CA . THR A 1 86 ? 5.497 -12.207 1.951 1.00 97.56 86 THR A CA 1
ATOM 713 C C . THR A 1 86 ? 6.971 -12.624 2.013 1.00 97.56 86 THR A C 1
ATOM 715 O O . THR A 1 86 ? 7.430 -13.455 1.230 1.00 97.56 86 THR A O 1
ATOM 718 N N . HIS A 1 87 ? 7.714 -12.097 2.988 1.00 96.12 87 HIS A N 1
ATOM 719 C CA . HIS A 1 87 ? 9.093 -12.504 3.289 1.00 96.12 87 HIS A CA 1
ATOM 720 C C . HIS A 1 87 ? 9.384 -12.495 4.798 1.00 96.12 87 HIS A C 1
ATOM 722 O O . HIS A 1 87 ? 8.583 -12.016 5.595 1.00 96.12 87 HIS A O 1
ATOM 728 N N . PHE A 1 88 ? 10.560 -13.007 5.179 1.00 95.12 88 PHE A N 1
ATOM 729 C CA . PHE A 1 88 ? 10.983 -13.156 6.582 1.00 95.12 88 PHE A CA 1
ATOM 730 C C . PHE A 1 88 ? 12.297 -12.431 6.921 1.00 95.12 88 PHE A C 1
ATOM 732 O O . PHE A 1 88 ? 12.813 -12.563 8.025 1.00 95.12 88 PHE A O 1
ATOM 739 N N . TRP A 1 89 ? 12.851 -11.652 5.987 1.00 93.69 89 TRP A N 1
ATOM 740 C CA . TRP A 1 89 ? 14.043 -10.827 6.223 1.00 93.69 89 TRP A CA 1
ATOM 741 C C . TRP A 1 89 ? 13.781 -9.753 7.272 1.00 93.69 89 TRP A C 1
ATOM 743 O O . TRP A 1 89 ? 12.804 -9.012 7.151 1.00 93.69 89 TRP A O 1
ATOM 753 N N . ASN A 1 90 ? 14.636 -9.689 8.291 1.00 91.56 90 ASN A N 1
ATOM 754 C CA . ASN A 1 90 ? 14.467 -8.782 9.420 1.00 91.56 90 ASN A CA 1
ATOM 755 C C . ASN A 1 90 ? 14.719 -7.317 9.044 1.00 91.56 90 ASN A C 1
ATOM 757 O O . ASN A 1 90 ? 15.543 -7.008 8.189 1.00 91.56 90 ASN A O 1
ATOM 761 N N . GLU A 1 91 ? 14.020 -6.423 9.735 1.00 88.62 91 GLU A N 1
ATOM 762 C CA . GLU A 1 91 ? 14.217 -4.977 9.667 1.00 88.62 91 GLU A CA 1
ATOM 763 C C . GLU A 1 91 ? 15.519 -4.539 10.362 1.00 88.62 91 GLU A C 1
ATOM 765 O O . GLU A 1 91 ? 15.915 -5.082 11.399 1.00 88.62 91 GLU A O 1
ATOM 770 N N . GLU A 1 92 ? 16.150 -3.489 9.839 1.00 87.12 92 GLU A N 1
ATOM 771 C CA . GLU A 1 92 ? 17.348 -2.882 10.412 1.00 87.12 92 GLU A CA 1
ATOM 772 C C . GLU A 1 92 ? 16.988 -1.715 11.328 1.00 87.12 92 GLU A C 1
ATOM 774 O O . GLU A 1 92 ? 16.198 -0.821 10.993 1.00 87.12 92 GLU A O 1
ATOM 779 N N . CYS A 1 93 ? 17.568 -1.738 12.532 1.00 76.00 93 CYS A N 1
ATOM 780 C CA . CYS A 1 93 ? 17.390 -0.718 13.567 1.00 76.00 93 CYS A CA 1
ATOM 781 C C . CYS A 1 93 ? 15.920 -0.359 13.863 1.00 76.00 93 CYS A C 1
ATOM 783 O O . CYS A 1 93 ? 15.665 0.689 14.438 1.00 76.00 93 CYS A O 1
ATOM 785 N N . SER A 1 94 ? 14.954 -1.221 13.517 1.00 68.50 94 SER A N 1
ATOM 786 C CA . SER A 1 94 ? 13.505 -0.980 13.643 1.00 68.50 94 SER A CA 1
ATOM 787 C C . SER A 1 94 ? 12.913 0.134 12.762 1.00 68.50 94 SER A C 1
ATOM 789 O O . SER A 1 94 ? 11.792 0.575 13.030 1.00 68.50 94 SER A O 1
ATOM 791 N N . PHE A 1 95 ? 13.607 0.592 11.712 1.00 75.00 95 PHE A N 1
ATOM 792 C CA . PHE A 1 95 ? 13.146 1.743 10.917 1.00 75.00 95 PHE A CA 1
ATOM 793 C C . PHE A 1 95 ? 13.090 1.537 9.399 1.00 75.00 95 PHE A C 1
ATOM 795 O O . PHE A 1 95 ? 12.382 2.295 8.735 1.00 75.00 95 PHE A O 1
ATOM 802 N N . PHE A 1 96 ? 13.825 0.571 8.849 1.00 92.00 96 PHE A N 1
ATOM 803 C CA . PHE A 1 96 ? 13.849 0.293 7.412 1.00 92.00 96 PHE A CA 1
ATOM 804 C C . PHE A 1 96 ? 14.196 -1.179 7.152 1.00 92.00 96 PHE A C 1
ATOM 806 O O . PHE A 1 96 ? 14.659 -1.890 8.043 1.00 92.00 96 PHE A O 1
ATOM 813 N N . ASN A 1 97 ? 13.930 -1.648 5.941 1.00 95.56 97 ASN A N 1
ATOM 814 C CA . ASN A 1 97 ? 14.180 -3.009 5.498 1.00 95.56 97 ASN A CA 1
ATOM 815 C C . ASN A 1 97 ? 14.779 -2.964 4.088 1.00 95.56 97 ASN A C 1
ATOM 817 O O . ASN A 1 97 ? 14.052 -2.727 3.119 1.00 95.56 97 ASN A O 1
ATOM 821 N N . LEU A 1 98 ? 16.098 -3.173 3.980 1.00 95.38 98 LEU A N 1
ATOM 822 C CA . LEU A 1 98 ? 16.822 -3.117 2.702 1.00 95.38 98 LEU A CA 1
ATOM 823 C C . LEU A 1 98 ? 16.315 -4.145 1.696 1.00 95.38 98 LEU A C 1
ATOM 825 O O . LEU A 1 98 ? 16.251 -3.852 0.504 1.00 95.38 98 LEU A O 1
ATOM 829 N N . TYR A 1 99 ? 15.910 -5.325 2.166 1.00 96.69 99 TYR A N 1
ATOM 830 C CA . TYR A 1 99 ? 15.359 -6.352 1.292 1.00 96.69 99 TYR A CA 1
ATOM 831 C C . TYR A 1 99 ? 14.098 -5.854 0.583 1.00 96.69 99 TYR A C 1
ATOM 833 O O . TYR A 1 99 ? 13.969 -5.985 -0.635 1.00 96.69 99 TYR A O 1
ATOM 841 N N . GLU A 1 100 ? 13.191 -5.220 1.332 1.00 97.62 100 GLU A N 1
ATOM 842 C CA . GLU A 1 100 ? 11.987 -4.625 0.754 1.00 97.62 100 GLU A CA 1
ATOM 843 C C . GLU A 1 100 ? 12.310 -3.488 -0.216 1.00 97.62 100 GLU A C 1
ATOM 845 O O . GLU A 1 100 ? 11.697 -3.413 -1.281 1.00 97.62 100 GLU A O 1
ATOM 850 N N . VAL A 1 101 ? 13.292 -2.637 0.116 1.00 97.44 101 VAL A N 1
ATOM 851 C CA . VAL A 1 101 ? 13.754 -1.547 -0.763 1.00 97.44 101 VAL A CA 1
ATOM 852 C C . VAL A 1 101 ? 14.194 -2.101 -2.113 1.00 97.44 101 VAL A C 1
ATOM 854 O O . VAL A 1 101 ? 13.691 -1.664 -3.147 1.00 97.44 101 VAL A O 1
ATOM 857 N N . MET A 1 102 ? 15.085 -3.094 -2.109 1.00 97.19 102 MET A N 1
ATOM 858 C CA . MET A 1 102 ? 15.597 -3.700 -3.337 1.00 97.19 102 MET A CA 1
ATOM 859 C C . MET A 1 102 ? 14.466 -4.303 -4.171 1.00 97.19 102 MET A C 1
ATOM 861 O O . MET A 1 102 ? 14.351 -4.008 -5.357 1.00 97.19 102 MET A O 1
ATOM 865 N N . LYS A 1 103 ? 13.577 -5.089 -3.553 1.00 97.94 103 LYS A N 1
ATOM 866 C CA . LYS A 1 103 ? 12.494 -5.765 -4.279 1.00 97.94 103 LYS A CA 1
ATOM 867 C C . LYS A 1 103 ? 11.450 -4.803 -4.835 1.00 97.94 103 LYS A C 1
ATOM 869 O O . 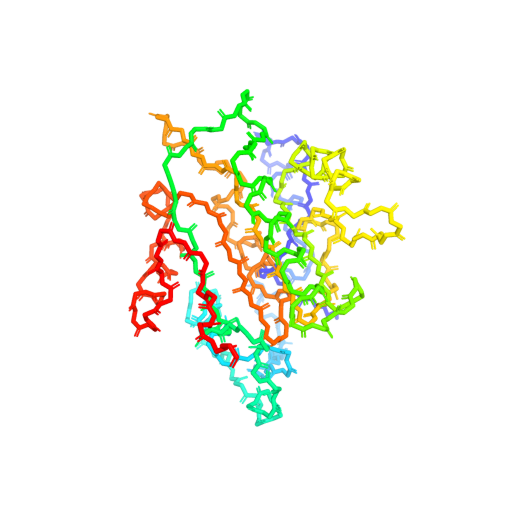LYS A 1 103 ? 10.965 -5.024 -5.943 1.00 97.94 103 LYS A O 1
ATOM 874 N N . ILE A 1 104 ? 11.125 -3.723 -4.124 1.00 97.94 104 ILE A N 1
ATOM 875 C CA . ILE A 1 104 ? 10.239 -2.683 -4.662 1.00 97.94 104 ILE A CA 1
ATOM 876 C C . ILE A 1 104 ? 10.884 -1.958 -5.841 1.00 97.94 104 ILE A C 1
ATOM 878 O O . ILE A 1 104 ? 10.198 -1.713 -6.831 1.00 97.94 104 ILE A O 1
ATOM 882 N N . LEU A 1 105 ? 12.169 -1.607 -5.758 1.00 97.62 105 LEU A N 1
ATOM 883 C CA . LEU A 1 105 ? 12.850 -0.912 -6.851 1.00 97.62 105 LEU A CA 1
ATOM 884 C C . LEU A 1 105 ? 13.011 -1.816 -8.081 1.00 97.62 105 LEU A C 1
ATOM 886 O O . LEU A 1 105 ? 12.789 -1.352 -9.197 1.00 97.62 105 LEU A O 1
ATOM 890 N N . GLU A 1 106 ? 13.288 -3.110 -7.888 1.00 96.75 106 GLU A N 1
ATOM 891 C CA . GLU A 1 106 ? 13.251 -4.123 -8.953 1.00 96.75 106 GLU A CA 1
ATOM 892 C C . GLU A 1 106 ? 11.868 -4.182 -9.629 1.00 96.75 106 GLU A C 1
ATOM 894 O O . GLU A 1 106 ? 11.780 -4.136 -10.857 1.00 96.75 106 GLU A O 1
ATOM 899 N N . LEU A 1 107 ? 10.781 -4.221 -8.847 1.00 97.50 107 LEU A N 1
ATOM 900 C CA . LEU A 1 107 ? 9.414 -4.218 -9.378 1.00 97.50 107 LEU A CA 1
ATOM 901 C C . LEU A 1 107 ? 9.085 -2.914 -10.119 1.00 97.50 107 LEU A C 1
ATOM 903 O O . LEU A 1 107 ? 8.532 -2.952 -11.216 1.00 97.50 107 LEU A O 1
ATOM 907 N N . ALA A 1 108 ? 9.433 -1.759 -9.550 1.00 97.44 108 ALA A N 1
ATOM 908 C CA . ALA A 1 108 ? 9.228 -0.464 -10.193 1.00 97.44 108 ALA A CA 1
ATOM 909 C C . ALA A 1 108 ? 9.969 -0.395 -11.536 1.00 97.44 108 ALA A C 1
ATOM 911 O O . ALA A 1 108 ? 9.403 0.054 -12.533 1.00 97.44 108 ALA A O 1
ATOM 912 N N . LYS A 1 109 ? 11.209 -0.897 -11.577 1.00 96.06 109 LYS A N 1
ATOM 913 C CA . LYS A 1 109 ? 12.030 -0.943 -12.787 1.00 96.06 109 LYS A CA 1
ATOM 914 C C . LYS A 1 109 ? 11.396 -1.839 -13.840 1.00 96.06 109 LYS A C 1
ATOM 916 O O . LYS A 1 109 ? 11.245 -1.419 -14.981 1.00 96.06 109 LYS A O 1
ATOM 921 N N . PHE A 1 110 ? 10.942 -3.026 -13.445 1.00 95.81 110 PHE A N 1
ATOM 922 C CA . PHE A 1 110 ? 10.213 -3.927 -14.331 1.00 95.81 110 PHE A CA 1
ATOM 923 C C . PHE A 1 110 ? 8.960 -3.267 -14.923 1.00 95.81 110 PHE A C 1
ATOM 925 O O . PHE A 1 110 ? 8.743 -3.323 -16.133 1.00 95.81 110 PHE A O 1
ATOM 932 N N . LEU A 1 111 ? 8.148 -2.601 -14.098 1.00 96.19 111 LEU A N 1
ATOM 933 C CA . LEU A 1 111 ? 6.923 -1.953 -14.567 1.00 96.19 111 LEU A CA 1
ATOM 934 C C . LEU A 1 111 ? 7.208 -0.820 -15.567 1.00 96.19 111 LEU A C 1
ATOM 936 O O . LEU A 1 111 ? 6.463 -0.644 -16.531 1.00 96.19 111 LEU A O 1
ATOM 940 N N . ILE A 1 112 ? 8.294 -0.076 -15.371 1.00 94.69 112 ILE A N 1
ATOM 941 C CA . ILE A 1 112 ? 8.681 1.014 -16.272 1.00 94.69 112 ILE A CA 1
ATOM 942 C C . ILE A 1 112 ? 9.285 0.465 -17.570 1.00 94.69 112 ILE A C 1
ATOM 944 O O . ILE A 1 112 ? 8.828 0.806 -18.659 1.00 94.69 112 ILE A O 1
ATOM 948 N N . GLU A 1 113 ? 10.273 -0.425 -17.474 1.00 93.25 113 GLU A N 1
ATOM 949 C CA . GLU A 1 113 ? 11.053 -0.881 -18.630 1.00 93.25 113 GLU A CA 1
ATOM 950 C C . GLU A 1 113 ? 10.361 -1.976 -19.446 1.00 93.25 113 GLU A C 1
ATOM 952 O O . GLU A 1 113 ? 10.485 -2.003 -20.669 1.00 93.25 113 GLU A O 1
ATOM 957 N N . LYS A 1 114 ? 9.655 -2.904 -18.788 1.00 93.31 114 LYS A N 1
ATOM 958 C CA . LYS A 1 114 ? 9.054 -4.082 -19.437 1.00 93.31 114 LYS A CA 1
ATOM 959 C C . LYS A 1 114 ? 7.557 -3.938 -19.660 1.00 93.31 114 LYS A C 1
ATOM 961 O O . LYS A 1 114 ? 7.057 -4.401 -20.677 1.00 93.31 114 LYS A O 1
ATOM 966 N N . ALA A 1 115 ? 6.854 -3.284 -18.739 1.00 92.81 115 ALA A N 1
ATOM 967 C CA . ALA A 1 115 ? 5.407 -3.093 -18.828 1.00 92.81 115 ALA A CA 1
ATOM 968 C C . ALA A 1 115 ? 5.002 -1.710 -19.388 1.00 92.81 115 ALA A C 1
ATOM 970 O O . ALA A 1 115 ? 3.809 -1.416 -19.503 1.00 92.81 115 ALA A O 1
ATOM 971 N N . SER A 1 116 ? 5.978 -0.870 -19.762 1.00 93.31 116 SER A N 1
ATOM 972 C CA . SER A 1 116 ? 5.786 0.446 -20.393 1.00 93.31 116 SER A CA 1
ATOM 973 C C . SER A 1 116 ? 4.892 1.402 -19.588 1.00 93.31 116 SER A C 1
ATOM 975 O O . SER A 1 116 ? 4.037 2.097 -20.150 1.00 93.31 116 SER A O 1
ATOM 977 N N . TYR A 1 117 ? 5.031 1.407 -18.262 1.00 95.56 117 TYR A N 1
ATOM 978 C CA . TYR A 1 117 ? 4.442 2.432 -17.395 1.00 95.56 117 TYR A CA 1
ATOM 979 C C . TYR A 1 117 ? 5.384 3.624 -17.226 1.00 95.56 117 TYR A C 1
ATOM 981 O O . TYR A 1 117 ? 6.596 3.512 -17.397 1.00 95.56 117 TYR A O 1
ATOM 989 N N . THR A 1 118 ? 4.830 4.778 -16.863 1.00 94.12 118 THR A N 1
ATOM 990 C CA . T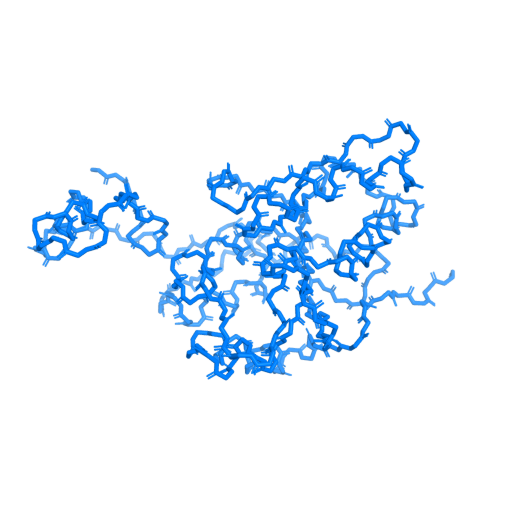HR A 1 118 ? 5.624 5.965 -16.530 1.00 94.12 118 THR A CA 1
ATOM 991 C C . THR A 1 118 ? 5.778 6.114 -15.019 1.00 94.12 118 THR A C 1
ATOM 993 O O . THR A 1 118 ? 4.989 5.578 -14.241 1.00 94.12 118 THR A O 1
ATOM 996 N N . ALA A 1 119 ? 6.753 6.908 -14.576 1.00 92.75 119 ALA A N 1
ATOM 997 C CA . ALA A 1 119 ? 6.906 7.225 -13.154 1.00 92.75 119 ALA A CA 1
ATOM 998 C C . ALA A 1 119 ? 5.685 7.940 -12.544 1.00 92.75 119 ALA A C 1
ATOM 1000 O O . ALA A 1 119 ? 5.474 7.865 -11.338 1.00 92.75 119 ALA A O 1
ATOM 1001 N N . ASN A 1 120 ? 4.857 8.598 -13.362 1.00 93.62 120 ASN A N 1
ATOM 1002 C CA . ASN A 1 120 ? 3.623 9.236 -12.901 1.00 93.62 120 ASN A CA 1
ATOM 1003 C C . ASN A 1 120 ? 2.496 8.227 -12.641 1.00 93.62 120 ASN A C 1
ATOM 1005 O O . ASN A 1 120 ? 1.585 8.518 -11.869 1.00 93.62 120 ASN A O 1
ATOM 1009 N N . ASP A 1 121 ? 2.555 7.042 -13.253 1.00 94.50 121 ASP A N 1
ATOM 1010 C CA . ASP A 1 121 ? 1.576 5.977 -13.020 1.00 94.50 121 ASP A CA 1
ATOM 1011 C C . ASP A 1 121 ? 1.816 5.242 -11.696 1.00 94.50 121 ASP A C 1
ATOM 1013 O O . ASP A 1 121 ? 0.892 4.624 -11.159 1.00 94.50 121 ASP A O 1
ATOM 1017 N N . ILE A 1 122 ? 3.050 5.294 -11.186 1.00 97.06 122 ILE A N 1
ATOM 1018 C CA . ILE A 1 122 ? 3.528 4.479 -10.071 1.00 97.06 122 ILE A CA 1
ATOM 1019 C C . ILE A 1 122 ? 3.861 5.372 -8.879 1.00 97.06 122 ILE A C 1
ATOM 1021 O O . ILE A 1 122 ? 4.616 6.336 -8.987 1.00 97.06 122 ILE A O 1
ATOM 1025 N N . VAL A 1 123 ? 3.355 5.000 -7.707 1.00 97.88 123 VAL A N 1
ATOM 1026 C CA . VAL A 1 123 ? 3.768 5.594 -6.433 1.00 97.88 123 VAL A CA 1
ATOM 1027 C C . VAL A 1 123 ? 4.280 4.504 -5.505 1.00 97.88 123 VAL A C 1
ATOM 1029 O O . VAL A 1 123 ? 3.629 3.478 -5.312 1.00 97.88 123 VAL A O 1
ATOM 1032 N N . ILE A 1 124 ? 5.441 4.742 -4.900 1.00 98.31 124 ILE A N 1
ATOM 1033 C CA . ILE A 1 124 ? 5.995 3.900 -3.846 1.00 98.31 124 ILE A CA 1
ATOM 1034 C C . ILE A 1 124 ? 5.645 4.519 -2.495 1.00 98.31 124 ILE A C 1
ATOM 1036 O O . ILE A 1 124 ? 5.990 5.670 -2.214 1.00 98.31 124 ILE A O 1
ATOM 1040 N N . LEU A 1 125 ? 4.986 3.737 -1.647 1.00 97.81 125 LEU A N 1
ATOM 1041 C CA . LEU A 1 125 ? 4.579 4.139 -0.310 1.00 97.81 125 LEU A CA 1
ATOM 1042 C C . LEU A 1 125 ? 5.252 3.280 0.754 1.00 97.81 125 LEU A C 1
ATOM 1044 O O . LEU A 1 125 ? 5.421 2.070 0.605 1.00 97.81 125 LEU A O 1
ATOM 1048 N N . SER A 1 126 ? 5.575 3.913 1.877 1.00 96.12 126 SER A N 1
ATOM 1049 C CA . SER A 1 126 ? 5.928 3.206 3.104 1.00 96.12 126 SER A CA 1
ATOM 1050 C C . SER A 1 126 ? 5.388 3.937 4.337 1.00 96.12 126 SER A C 1
ATOM 1052 O O . SER A 1 126 ? 5.308 5.166 4.339 1.00 96.12 126 SER A O 1
ATOM 1054 N N . PRO A 1 127 ? 5.012 3.230 5.416 1.00 93.00 127 PRO A N 1
ATOM 1055 C CA . PRO A 1 127 ? 4.636 3.873 6.672 1.00 93.00 127 PRO A CA 1
ATOM 1056 C C . PRO A 1 127 ? 5.794 4.631 7.343 1.00 93.00 127 PRO A C 1
ATOM 1058 O O . PRO A 1 127 ? 5.554 5.546 8.127 1.00 93.00 127 PRO A O 1
ATOM 1061 N N . TYR A 1 128 ? 7.047 4.255 7.060 1.00 92.88 128 TYR A N 1
ATOM 1062 C CA . TYR A 1 128 ? 8.218 4.722 7.802 1.00 92.88 128 TYR A CA 1
ATOM 1063 C C . TYR A 1 128 ? 9.059 5.710 6.989 1.00 92.88 128 TYR A C 1
ATOM 1065 O O . TYR A 1 128 ? 9.506 5.404 5.885 1.00 92.88 128 TYR A O 1
ATOM 1073 N N . ALA A 1 129 ? 9.346 6.880 7.569 1.00 93.44 129 ALA A N 1
ATOM 1074 C CA . ALA A 1 129 ? 10.143 7.920 6.912 1.00 93.44 129 ALA A CA 1
ATOM 1075 C C . ALA A 1 129 ? 11.555 7.442 6.529 1.00 93.44 129 ALA A C 1
ATOM 1077 O O . ALA A 1 129 ? 11.997 7.703 5.416 1.00 93.44 129 ALA A O 1
ATOM 1078 N N . LYS A 1 130 ? 12.224 6.658 7.389 1.00 94.31 130 LYS A N 1
ATOM 1079 C CA . LYS A 1 130 ? 13.559 6.118 7.070 1.00 94.31 130 LYS A CA 1
ATOM 1080 C C . LYS A 1 130 ? 13.541 5.129 5.901 1.00 94.31 130 LYS A C 1
ATOM 1082 O O . LYS A 1 130 ? 14.488 5.100 5.125 1.00 94.31 130 LYS A O 1
ATOM 1087 N N . GLN A 1 131 ? 12.462 4.358 5.734 1.00 96.00 131 GLN A N 1
ATOM 1088 C CA . GLN A 1 131 ? 12.289 3.511 4.549 1.00 96.00 131 GLN A CA 1
ATOM 1089 C C . GLN A 1 131 ? 12.158 4.367 3.287 1.00 96.00 131 GLN A C 1
ATOM 1091 O O . GLN A 1 131 ? 12.760 4.050 2.269 1.00 96.00 131 GLN A O 1
ATOM 1096 N N . VAL A 1 132 ? 11.409 5.473 3.353 1.00 96.62 132 VAL A N 1
ATOM 1097 C CA . VAL A 1 132 ? 11.276 6.426 2.239 1.00 96.62 132 VAL A CA 1
ATOM 1098 C C . VAL A 1 132 ? 12.611 7.091 1.902 1.00 96.62 132 VAL A C 1
ATOM 1100 O O . VAL A 1 132 ? 12.943 7.211 0.727 1.00 96.62 132 VAL A O 1
ATOM 1103 N N . GLU A 1 133 ? 13.387 7.505 2.904 1.00 95.62 133 GLU A N 1
ATOM 1104 C CA . GLU A 1 133 ? 14.740 8.043 2.711 1.00 95.62 133 GLU A CA 1
ATOM 1105 C C . GLU A 1 133 ? 15.653 7.016 2.033 1.00 95.62 133 GLU A C 1
ATOM 1107 O O . GLU A 1 133 ? 16.306 7.344 1.045 1.00 95.62 133 GLU A O 1
ATOM 1112 N N . CYS A 1 134 ? 15.625 5.764 2.496 1.00 95.81 134 CYS A N 1
ATOM 1113 C CA . CYS A 1 134 ? 16.403 4.673 1.915 1.00 95.81 134 CYS A CA 1
ATOM 1114 C C . CYS A 1 134 ? 15.977 4.349 0.471 1.00 95.81 134 CYS A C 1
ATOM 1116 O O . CYS A 1 134 ? 16.815 4.220 -0.418 1.00 95.81 134 CYS A O 1
ATOM 1118 N N . LEU A 1 135 ? 14.671 4.303 0.193 1.00 96.62 135 LEU A N 1
ATOM 1119 C CA . LEU A 1 135 ? 14.143 4.149 -1.167 1.00 96.62 135 LEU A CA 1
ATOM 1120 C C . LEU A 1 135 ? 14.634 5.270 -2.089 1.00 96.62 135 LEU A C 1
ATOM 1122 O O . LEU A 1 135 ? 15.037 5.002 -3.217 1.00 96.62 135 LEU A O 1
ATOM 1126 N N . LYS A 1 136 ? 14.639 6.519 -1.610 1.00 96.19 136 LYS A N 1
ATOM 1127 C CA . LYS A 1 136 ? 15.126 7.675 -2.376 1.00 96.19 136 LYS A CA 1
ATOM 1128 C C . LYS A 1 136 ? 16.635 7.635 -2.608 1.00 96.19 136 LYS A C 1
ATOM 1130 O O . LYS A 1 136 ? 17.069 8.038 -3.681 1.00 96.19 136 LYS A O 1
ATOM 1135 N N . SER A 1 137 ? 17.426 7.155 -1.647 1.00 94.88 137 SER A N 1
ATOM 1136 C CA . SER A 1 137 ? 18.879 7.030 -1.814 1.00 94.88 137 SER A CA 1
ATOM 1137 C C . SER A 1 137 ? 19.276 5.883 -2.743 1.00 94.88 137 SER A C 1
ATOM 1139 O O . SER A 1 137 ? 20.286 5.979 -3.433 1.00 94.88 137 SER A O 1
ATOM 1141 N N . GLU A 1 138 ? 18.493 4.802 -2.772 1.00 95.69 138 GLU A N 1
ATOM 1142 C CA . GLU A 1 138 ? 18.773 3.619 -3.592 1.00 95.69 138 GLU A CA 1
ATOM 1143 C C . GLU A 1 138 ? 18.189 3.714 -5.010 1.00 95.69 138 GLU A C 1
ATOM 1145 O O . GLU A 1 138 ? 18.762 3.144 -5.938 1.00 95.69 138 GLU A O 1
ATOM 1150 N N . ALA A 1 139 ? 17.101 4.467 -5.218 1.00 95.50 139 ALA A N 1
ATOM 1151 C CA . ALA A 1 139 ? 16.452 4.618 -6.524 1.00 95.50 139 ALA A CA 1
ATOM 1152 C C . ALA A 1 139 ? 17.400 5.018 -7.680 1.00 95.50 139 ALA A C 1
ATOM 1154 O O . ALA A 1 139 ? 17.291 4.400 -8.741 1.00 95.50 139 ALA A O 1
ATOM 1155 N N . PRO A 1 140 ? 18.374 5.941 -7.520 1.00 94.25 140 PRO A N 1
ATOM 1156 C CA . PRO A 1 140 ? 19.299 6.305 -8.599 1.00 94.25 140 PRO A CA 1
ATOM 1157 C C . PRO A 1 140 ? 20.136 5.142 -9.156 1.00 94.25 140 PRO A C 1
ATOM 1159 O O . PRO A 1 140 ? 20.618 5.217 -10.280 1.00 94.25 140 PRO A O 1
ATOM 1162 N N . LYS A 1 141 ? 20.304 4.043 -8.404 1.00 93.50 141 LYS A N 1
ATOM 1163 C CA . LYS A 1 141 ? 21.003 2.838 -8.890 1.00 93.50 141 LYS A CA 1
ATOM 1164 C C . LYS A 1 141 ? 20.164 2.027 -9.883 1.00 93.50 141 LYS A C 1
ATOM 1166 O O . LYS A 1 141 ? 20.705 1.228 -10.641 1.00 93.50 141 LYS A O 1
ATOM 1171 N N . TYR A 1 142 ? 18.846 2.206 -9.852 1.00 93.31 142 TYR A N 1
ATOM 1172 C CA . TYR A 1 142 ? 17.888 1.502 -10.705 1.00 93.31 142 TYR A CA 1
ATOM 1173 C C . TYR A 1 142 ? 17.409 2.371 -11.866 1.00 93.31 142 TYR A C 1
ATOM 1175 O O . TYR A 1 142 ? 17.055 1.829 -12.912 1.00 93.31 142 TYR A O 1
ATOM 1183 N N . PHE A 1 143 ? 17.421 3.694 -11.681 1.00 91.81 143 PHE A N 1
ATOM 1184 C CA . PHE A 1 143 ? 16.877 4.681 -12.604 1.00 91.81 143 PHE A CA 1
ATOM 1185 C C . PHE A 1 143 ? 17.892 5.804 -12.829 1.00 91.81 143 PHE A C 1
ATOM 1187 O O . PHE A 1 143 ? 18.172 6.570 -11.913 1.00 91.81 143 PHE A O 1
ATOM 1194 N N . GLU A 1 144 ? 18.416 5.937 -14.049 1.00 80.75 144 GLU A N 1
ATOM 1195 C CA . GLU A 1 144 ? 19.426 6.966 -14.351 1.00 80.75 144 GLU A CA 1
ATOM 1196 C C . GLU A 1 144 ? 18.845 8.390 -14.361 1.00 80.75 144 GLU A C 1
ATOM 1198 O O . GLU A 1 144 ? 19.458 9.325 -13.857 1.00 80.75 144 GLU A O 1
ATOM 1203 N N . SER A 1 145 ? 17.654 8.567 -14.939 1.00 78.31 145 SER A N 1
ATOM 1204 C CA . SER A 1 145 ? 17.042 9.888 -15.180 1.00 78.31 145 SER A CA 1
ATOM 1205 C C . SER A 1 145 ? 15.548 9.949 -14.844 1.00 78.31 145 SER A C 1
ATOM 1207 O O . SER A 1 145 ? 14.886 10.959 -15.082 1.00 78.31 145 SER A O 1
ATOM 1209 N N . THR A 1 146 ? 14.998 8.873 -14.275 1.00 85.56 146 THR A N 1
ATOM 1210 C CA . THR A 1 146 ? 13.574 8.780 -13.935 1.00 85.56 146 THR A CA 1
ATOM 1211 C C . THR A 1 146 ? 13.356 9.062 -12.452 1.00 85.56 146 THR A C 1
ATOM 1213 O O . THR A 1 146 ? 13.807 8.307 -11.594 1.00 85.56 146 THR A O 1
ATOM 1216 N N . ASN A 1 147 ? 12.614 10.128 -12.150 1.00 89.50 147 ASN A N 1
ATOM 1217 C CA . ASN A 1 147 ? 12.229 10.464 -10.781 1.00 89.50 147 ASN A CA 1
ATOM 1218 C C . ASN A 1 147 ? 10.958 9.714 -10.385 1.00 89.50 147 ASN A C 1
ATOM 1220 O O . ASN A 1 147 ? 9.872 10.019 -10.874 1.00 89.50 147 ASN A O 1
ATOM 1224 N N . LEU A 1 148 ? 11.095 8.746 -9.482 1.00 93.75 148 LEU A N 1
ATOM 1225 C CA . LEU A 1 148 ? 9.963 8.021 -8.916 1.00 93.75 148 LEU A CA 1
ATOM 1226 C C . LEU A 1 148 ? 9.235 8.844 -7.849 1.00 93.75 148 LEU A C 1
ATOM 1228 O O . LEU A 1 148 ? 9.851 9.535 -7.034 1.00 93.75 148 LEU A O 1
ATOM 1232 N N . ASN A 1 149 ? 7.915 8.679 -7.785 1.00 95.62 149 ASN A N 1
ATOM 1233 C CA . ASN A 1 149 ? 7.101 9.236 -6.713 1.00 95.62 149 ASN A CA 1
ATOM 1234 C C . ASN A 1 149 ? 7.203 8.351 -5.462 1.00 95.62 149 ASN A C 1
ATOM 1236 O O . ASN A 1 149 ? 6.578 7.295 -5.390 1.00 95.62 149 ASN A O 1
ATOM 1240 N N . ILE A 1 150 ? 7.995 8.780 -4.475 1.00 97.38 150 ILE A N 1
ATOM 1241 C CA . ILE A 1 150 ? 8.238 8.038 -3.227 1.00 97.38 150 ILE A CA 1
ATOM 1242 C C . ILE A 1 150 ? 7.811 8.897 -2.034 1.00 97.38 150 ILE A C 1
ATOM 1244 O O . ILE A 1 150 ? 8.355 9.987 -1.814 1.00 97.38 150 ILE A O 1
ATOM 1248 N N . SER A 1 151 ? 6.857 8.406 -1.243 1.00 97.00 151 SER A N 1
ATOM 1249 C CA . SER A 1 151 ? 6.248 9.166 -0.146 1.00 97.00 151 SER A CA 1
ATOM 1250 C C . SER A 1 151 ? 5.866 8.282 1.041 1.00 97.00 151 SER A C 1
ATOM 1252 O O . SER A 1 151 ? 5.797 7.058 0.925 1.00 97.00 151 SER A O 1
ATOM 1254 N N . THR A 1 152 ? 5.607 8.890 2.201 1.00 95.62 152 THR A N 1
ATOM 1255 C CA . THR A 1 152 ? 5.017 8.153 3.323 1.00 95.62 152 THR A CA 1
ATOM 1256 C C . THR A 1 152 ? 3.509 7.995 3.133 1.00 95.62 152 THR A C 1
ATOM 1258 O O . THR A 1 152 ? 2.881 8.766 2.404 1.00 95.62 152 THR A O 1
ATOM 1261 N N . VAL A 1 153 ? 2.910 7.002 3.798 1.00 93.19 153 VAL A N 1
ATOM 1262 C CA . VAL A 1 153 ? 1.446 6.804 3.792 1.00 93.19 153 VAL A CA 1
ATOM 1263 C C . VAL A 1 153 ? 0.719 8.046 4.317 1.00 93.19 153 VAL A C 1
ATOM 1265 O O . VAL A 1 153 ? -0.261 8.477 3.712 1.00 93.19 153 VAL A O 1
ATOM 1268 N N . ASP A 1 154 ? 1.221 8.640 5.404 1.00 88.81 154 ASP A N 1
ATOM 1269 C CA . ASP A 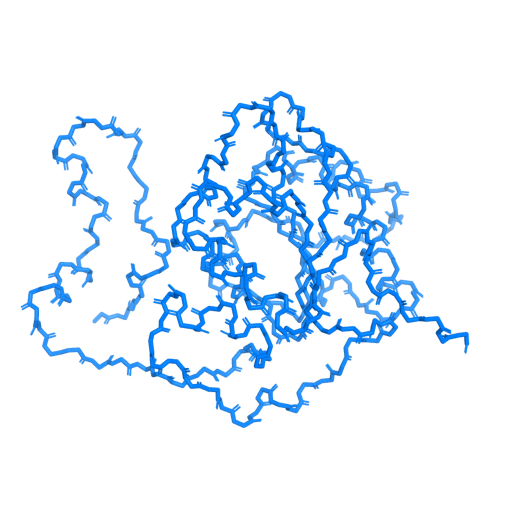1 154 ? 0.584 9.790 6.053 1.00 88.81 154 ASP A CA 1
ATOM 1270 C C . ASP A 1 154 ? 0.600 11.043 5.160 1.00 88.81 154 ASP A C 1
ATOM 1272 O O . ASP A 1 154 ? -0.410 11.735 5.058 1.00 88.81 154 ASP A O 1
ATOM 1276 N N . SER A 1 155 ? 1.703 11.321 4.451 1.00 91.25 155 SER A N 1
ATOM 1277 C CA . SER A 1 155 ? 1.767 12.475 3.541 1.00 91.25 155 SER A CA 1
ATOM 1278 C C . SER A 1 155 ? 1.036 12.250 2.215 1.00 91.25 155 SER A C 1
ATOM 1280 O O . SER A 1 155 ? 0.779 13.213 1.497 1.00 91.25 155 SER A O 1
ATOM 1282 N N . PHE A 1 156 ? 0.684 11.003 1.885 1.00 91.81 156 PHE A N 1
ATOM 1283 C CA . PHE A 1 156 ? -0.069 10.649 0.678 1.00 91.81 156 PHE A CA 1
ATOM 1284 C C . PHE A 1 156 ? -1.588 10.547 0.923 1.00 91.81 156 PHE A C 1
ATOM 1286 O O . PHE A 1 156 ? -2.341 10.013 0.102 1.00 91.81 156 PHE A O 1
ATOM 1293 N N . GLN A 1 157 ? -2.075 11.049 2.062 1.00 84.94 157 GLN A N 1
ATOM 1294 C CA . GLN A 1 157 ? -3.503 11.062 2.360 1.00 84.94 157 GLN A CA 1
ATOM 1295 C C . GLN A 1 157 ? -4.270 11.935 1.354 1.00 84.94 157 GLN A C 1
ATOM 1297 O O . GLN A 1 157 ? -3.879 13.054 1.038 1.00 84.94 157 GLN A O 1
ATOM 1302 N N . GLY A 1 158 ? -5.392 11.416 0.848 1.00 83.62 158 GLY A N 1
ATOM 1303 C CA . GLY A 1 158 ? -6.241 12.122 -0.121 1.00 83.62 158 GLY A CA 1
ATOM 1304 C C . GLY A 1 158 ? -5.746 12.053 -1.568 1.00 83.62 158 GLY A C 1
ATOM 1305 O O . GLY A 1 158 ? -6.526 12.324 -2.476 1.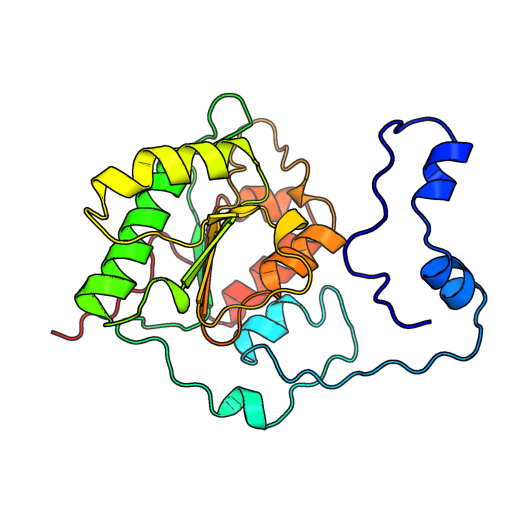00 83.62 158 GLY A O 1
ATOM 1306 N N . LEU A 1 159 ? -4.508 11.608 -1.787 1.00 92.44 159 LEU A N 1
ATOM 1307 C CA . LEU A 1 159 ? -3.963 11.331 -3.111 1.00 92.44 159 LEU A CA 1
ATOM 1308 C C . LEU A 1 159 ? -4.299 9.901 -3.557 1.00 92.44 159 LEU A C 1
ATOM 1310 O O . LEU A 1 159 ? -4.676 9.039 -2.752 1.00 92.44 159 LEU A O 1
ATOM 1314 N N . GLU A 1 160 ? -4.172 9.659 -4.857 1.00 93.56 160 GLU A N 1
ATOM 1315 C CA . GLU A 1 160 ? -4.393 8.365 -5.502 1.00 93.56 160 GLU A CA 1
ATOM 1316 C C . GLU A 1 160 ? -3.390 8.156 -6.640 1.00 93.56 160 GLU A C 1
ATOM 1318 O O . GLU A 1 160 ? -2.878 9.121 -7.206 1.00 93.56 160 GLU A O 1
ATOM 1323 N N . ALA A 1 161 ? -3.113 6.895 -6.971 1.00 95.44 161 ALA A N 1
ATOM 1324 C CA . ALA A 1 161 ? -2.237 6.516 -8.077 1.00 95.44 161 ALA A CA 1
ATOM 1325 C C . ALA A 1 161 ? -2.806 5.315 -8.838 1.00 95.44 161 ALA A C 1
ATOM 1327 O O . ALA A 1 161 ? -3.565 4.513 -8.283 1.00 95.44 161 ALA A O 1
ATOM 1328 N N . ASN A 1 162 ? -2.427 5.168 -10.111 1.00 96.50 162 ASN A N 1
ATOM 1329 C CA . ASN A 1 162 ? -2.830 4.007 -10.907 1.00 96.50 162 ASN A CA 1
ATOM 1330 C C . ASN A 1 162 ? -2.262 2.722 -10.295 1.00 96.50 162 ASN A C 1
ATOM 1332 O O . ASN A 1 162 ? -3.013 1.771 -10.060 1.00 96.50 162 ASN A O 1
ATOM 1336 N N . ILE A 1 163 ? -0.966 2.733 -9.977 1.00 98.25 163 ILE A N 1
ATOM 1337 C CA . ILE A 1 163 ? -0.239 1.617 -9.380 1.00 98.25 163 ILE A CA 1
ATOM 1338 C C . ILE A 1 163 ? 0.429 2.083 -8.086 1.00 98.25 163 ILE A C 1
ATOM 1340 O O . ILE A 1 163 ? 1.145 3.083 -8.069 1.00 98.25 163 ILE A O 1
ATOM 1344 N N . VAL A 1 164 ? 0.220 1.338 -7.002 1.00 98.44 164 VAL A N 1
ATOM 1345 C CA . VAL A 1 164 ? 0.890 1.576 -5.717 1.00 98.44 164 VAL A CA 1
ATOM 1346 C C . VAL A 1 164 ? 1.767 0.386 -5.365 1.00 98.44 164 VAL A C 1
ATOM 1348 O O . VAL A 1 164 ? 1.302 -0.756 -5.360 1.00 98.44 164 VAL A O 1
ATOM 1351 N N . LEU A 1 165 ? 3.024 0.673 -5.030 1.00 98.62 165 LEU A N 1
ATOM 1352 C CA . LEU A 1 165 ? 3.970 -0.284 -4.462 1.00 98.62 165 LEU A CA 1
ATOM 1353 C C . LEU A 1 165 ? 4.136 0.038 -2.974 1.00 98.62 165 LEU A C 1
ATOM 1355 O O . LEU A 1 165 ? 4.589 1.126 -2.626 1.00 98.62 165 LEU A O 1
ATOM 1359 N N . LEU A 1 166 ? 3.742 -0.873 -2.090 1.00 98.38 166 LEU A N 1
ATOM 1360 C CA . LEU A 1 166 ? 3.680 -0.636 -0.649 1.00 98.38 166 LEU A CA 1
ATOM 1361 C C . LEU A 1 166 ? 4.701 -1.502 0.097 1.00 98.38 166 LEU A C 1
ATOM 1363 O O . LEU A 1 166 ? 4.577 -2.723 0.106 1.00 98.38 166 LEU A O 1
ATOM 1367 N N . SER A 1 167 ? 5.667 -0.870 0.769 1.00 97.69 167 SER A N 1
ATOM 1368 C CA . SER A 1 167 ? 6.624 -1.539 1.667 1.00 97.69 167 SER A CA 1
ATOM 1369 C C . SER A 1 167 ? 6.209 -1.356 3.122 1.00 97.69 167 SER A C 1
ATOM 1371 O O . SER A 1 167 ? 6.110 -0.225 3.613 1.00 97.69 167 SER A O 1
ATOM 1373 N N . LEU A 1 168 ? 5.961 -2.470 3.813 1.00 95.75 168 LEU A N 1
ATOM 1374 C CA . LEU A 1 168 ? 5.478 -2.493 5.193 1.00 95.75 168 LEU A CA 1
ATOM 1375 C C . LEU A 1 168 ? 6.604 -2.488 6.231 1.00 95.75 168 LEU A C 1
ATOM 1377 O O . LEU A 1 168 ? 6.355 -2.103 7.372 1.00 95.75 168 LEU A O 1
ATOM 1381 N N . VAL A 1 169 ? 7.836 -2.826 5.852 1.00 94.56 169 VAL A N 1
ATOM 1382 C CA . VAL A 1 169 ? 9.076 -2.771 6.650 1.00 94.56 169 VAL A CA 1
ATOM 1383 C C . VAL A 1 169 ? 9.150 -3.798 7.776 1.00 94.56 169 VAL A C 1
ATOM 1385 O O . VAL A 1 169 ? 10.207 -4.384 8.015 1.00 94.56 169 VAL A O 1
ATOM 1388 N N . ARG A 1 170 ? 8.055 -3.969 8.525 1.00 93.12 170 ARG A N 1
ATOM 1389 C CA . ARG A 1 170 ? 8.064 -4.645 9.819 1.00 93.12 170 ARG A CA 1
ATOM 1390 C C . ARG A 1 170 ? 8.223 -6.148 9.655 1.00 93.12 170 ARG A C 1
ATOM 1392 O O . ARG A 1 170 ? 7.330 -6.836 9.170 1.00 93.12 170 ARG A O 1
ATOM 1399 N N . SER A 1 171 ? 9.362 -6.630 10.124 1.00 91.19 171 SER A N 1
ATOM 1400 C CA . SER A 1 171 ? 9.786 -8.014 10.194 1.00 91.19 171 SER A CA 1
ATOM 1401 C C . SER A 1 171 ? 10.813 -8.130 11.324 1.00 91.19 171 SER A C 1
ATOM 1403 O O . SER A 1 171 ? 11.944 -7.661 11.207 1.00 91.19 171 SER A O 1
ATOM 1405 N N . ASN A 1 172 ? 10.407 -8.676 12.469 1.00 89.50 172 ASN A N 1
ATOM 1406 C CA . ASN A 1 172 ? 11.260 -8.787 13.648 1.00 89.50 172 ASN A CA 1
ATOM 1407 C C . ASN A 1 172 ? 10.821 -9.934 14.561 1.00 89.50 172 ASN A C 1
ATOM 1409 O O . ASN A 1 172 ? 9.646 -10.285 14.624 1.00 89.50 172 ASN A O 1
ATOM 1413 N N . ASN A 1 173 ? 11.763 -10.431 15.363 1.00 85.56 173 ASN A N 1
ATOM 1414 C CA . ASN A 1 173 ? 11.520 -11.492 16.347 1.00 85.56 173 ASN A CA 1
ATOM 1415 C C . ASN A 1 173 ? 10.795 -11.005 17.619 1.00 85.56 173 ASN A C 1
ATOM 1417 O O . ASN A 1 173 ? 10.586 -11.788 18.538 1.00 85.56 173 ASN A O 1
ATOM 1421 N N . LYS A 1 174 ? 10.476 -9.707 17.721 1.00 84.19 174 LYS A N 1
ATOM 1422 C CA . LYS A 1 174 ? 9.842 -9.105 18.907 1.00 84.19 174 LYS A CA 1
ATOM 1423 C C . LYS A 1 174 ? 8.318 -9.024 18.792 1.00 84.19 174 LYS A C 1
ATOM 1425 O O . LYS A 1 174 ? 7.691 -8.501 19.706 1.00 84.19 174 LYS A O 1
ATOM 1430 N N . GLU A 1 175 ? 7.736 -9.467 17.676 1.00 83.75 175 GLU A N 1
ATOM 1431 C CA . GLU A 1 175 ? 6.290 -9.391 17.411 1.00 83.75 175 GLU A CA 1
ATOM 1432 C C . GLU A 1 175 ? 5.730 -7.959 17.519 1.00 83.75 175 GLU A C 1
ATOM 1434 O O . GLU A 1 175 ? 4.640 -7.689 18.030 1.00 83.75 175 GLU A O 1
ATOM 1439 N N . GLN A 1 176 ? 6.506 -6.984 17.029 1.00 84.75 176 GLN A N 1
ATOM 1440 C CA . GLN A 1 176 ? 6.145 -5.570 17.099 1.00 84.75 176 GLN A CA 1
ATOM 1441 C C . GLN A 1 176 ? 5.982 -4.946 15.721 1.00 84.75 176 GLN A C 1
ATOM 1443 O O . GLN A 1 176 ? 6.957 -4.611 15.054 1.00 84.75 176 GLN A O 1
ATOM 1448 N N . ILE A 1 177 ? 4.742 -4.632 15.350 1.00 85.94 177 ILE A N 1
ATOM 1449 C CA . ILE A 1 177 ? 4.433 -3.992 14.059 1.00 85.94 177 ILE A CA 1
ATOM 1450 C C . ILE A 1 177 ? 4.179 -2.474 14.165 1.00 85.94 177 ILE A C 1
ATOM 1452 O O . ILE A 1 177 ? 3.995 -1.807 13.155 1.00 85.94 177 ILE A O 1
ATOM 1456 N N . GLY A 1 178 ? 4.234 -1.903 15.376 1.00 85.31 178 GLY A N 1
ATOM 1457 C CA . GLY A 1 178 ? 4.177 -0.452 15.611 1.00 85.31 178 GLY A CA 1
ATOM 1458 C C . GLY A 1 178 ? 2.988 0.233 14.924 1.00 85.31 178 GLY A C 1
ATOM 1459 O O . GLY A 1 178 ? 1.843 -0.164 15.126 1.00 85.31 178 GLY A O 1
ATOM 1460 N N . PHE A 1 179 ? 3.289 1.225 14.083 1.00 78.62 179 PHE A N 1
ATOM 1461 C CA . PHE A 1 179 ? 2.352 2.000 13.257 1.00 78.62 179 PHE A CA 1
ATOM 1462 C C . PHE A 1 179 ? 1.341 1.139 12.483 1.00 78.62 179 PHE A C 1
ATOM 1464 O O . PHE A 1 179 ? 0.196 1.537 12.287 1.00 78.62 179 PHE A O 1
ATOM 1471 N N . LEU A 1 180 ? 1.733 -0.075 12.087 1.00 84.88 180 LEU A N 1
ATOM 1472 C CA . LEU A 1 180 ? 0.874 -1.005 11.355 1.00 84.88 180 LEU A CA 1
ATOM 1473 C C . LEU A 1 180 ? -0.196 -1.686 12.221 1.00 84.88 180 LEU A C 1
ATOM 1475 O O . LEU A 1 180 ? -0.956 -2.496 11.697 1.00 84.88 180 LEU A O 1
ATOM 1479 N N . LYS A 1 181 ? -0.284 -1.383 13.525 1.00 87.62 181 LYS A N 1
ATOM 1480 C CA . LYS A 1 181 ? -1.428 -1.767 14.374 1.00 87.62 181 LYS A CA 1
ATOM 1481 C C . LYS A 1 181 ? -2.625 -0.828 14.206 1.00 87.62 181 LYS A C 1
ATOM 1483 O O . LYS A 1 181 ? -3.750 -1.223 14.502 1.00 87.62 181 LYS A O 1
ATOM 1488 N N . GLU A 1 182 ? -2.403 0.406 13.758 1.00 87.19 182 GLU A N 1
ATOM 1489 C CA . GLU A 1 182 ? -3.455 1.418 13.682 1.00 87.19 182 GLU A CA 1
ATOM 1490 C C . GLU A 1 182 ? -4.354 1.189 12.460 1.00 87.19 182 GLU A C 1
ATOM 1492 O O . GLU A 1 182 ? -3.935 1.377 11.316 1.00 87.19 182 GLU A O 1
ATOM 1497 N N . LYS A 1 183 ? -5.620 0.820 12.704 1.00 88.25 183 LYS A N 1
ATOM 1498 C CA . LYS A 1 183 ? -6.608 0.501 11.656 1.00 88.25 183 LYS A CA 1
ATOM 1499 C C . LYS A 1 183 ? -6.703 1.590 10.584 1.00 88.25 183 LYS A C 1
ATOM 1501 O O . LYS A 1 183 ? -6.645 1.296 9.394 1.00 88.25 183 LYS A O 1
ATOM 1506 N N . ASN A 1 184 ? -6.769 2.847 11.007 1.00 86.00 184 ASN A N 1
ATOM 1507 C CA . ASN A 1 184 ? -6.925 4.005 10.131 1.00 86.00 184 ASN A CA 1
ATOM 1508 C C . ASN A 1 184 ? -5.758 4.138 9.134 1.00 86.00 184 ASN A C 1
ATOM 1510 O O . ASN A 1 184 ? -5.963 4.473 7.969 1.00 86.00 184 ASN A O 1
ATOM 1514 N N . ARG A 1 185 ? -4.536 3.804 9.565 1.00 88.75 185 ARG A N 1
ATOM 1515 C CA . ARG A 1 185 ? -3.328 3.830 8.728 1.00 88.75 185 ARG A CA 1
ATOM 1516 C C . ARG A 1 185 ? -3.272 2.672 7.744 1.00 88.75 185 ARG A C 1
ATOM 1518 O O . ARG A 1 185 ? -2.917 2.888 6.587 1.00 88.75 185 ARG A O 1
ATOM 1525 N N . ILE A 1 186 ? -3.680 1.475 8.169 1.00 92.19 186 ILE A N 1
ATOM 1526 C CA . ILE A 1 186 ? -3.828 0.321 7.268 1.00 92.19 186 ILE A CA 1
ATOM 1527 C C . ILE A 1 186 ? -4.850 0.653 6.172 1.00 92.19 186 ILE A C 1
ATOM 1529 O O . ILE A 1 186 ? -4.564 0.487 4.988 1.00 92.19 186 ILE A O 1
ATOM 1533 N N . CYS A 1 187 ? -6.007 1.200 6.559 1.00 91.31 187 CYS A N 1
ATOM 1534 C CA . CYS A 1 187 ? -7.049 1.616 5.627 1.00 91.31 187 CYS A CA 1
ATOM 1535 C C . CYS A 1 187 ? -6.522 2.623 4.598 1.00 91.31 187 CYS A C 1
ATOM 1537 O O . CYS A 1 187 ? -6.775 2.476 3.402 1.00 91.31 187 CYS A O 1
ATOM 1539 N N . VAL A 1 188 ? -5.781 3.647 5.033 1.00 91.56 188 VAL A N 1
ATOM 1540 C CA . VAL A 1 188 ? -5.214 4.647 4.115 1.00 91.56 188 VAL A CA 1
ATOM 1541 C C . VAL A 1 188 ? -4.223 3.988 3.163 1.00 91.56 188 VAL A C 1
ATOM 1543 O O . VAL A 1 188 ? -4.381 4.162 1.958 1.00 91.56 188 VAL A O 1
ATOM 1546 N N . ALA A 1 189 ? -3.278 3.189 3.669 1.00 92.75 189 ALA A N 1
ATOM 1547 C CA . ALA A 1 189 ? -2.243 2.538 2.865 1.00 92.75 189 ALA A CA 1
ATOM 1548 C C . ALA A 1 189 ? -2.820 1.647 1.751 1.00 92.75 189 ALA A C 1
ATOM 1550 O O . ALA A 1 189 ? -2.368 1.718 0.610 1.00 92.75 189 ALA A O 1
ATOM 1551 N N . LEU A 1 190 ? -3.847 0.853 2.063 1.00 94.94 190 LEU A N 1
ATOM 1552 C CA . LEU A 1 190 ? -4.447 -0.099 1.121 1.00 94.94 190 LEU A CA 1
ATOM 1553 C C . LEU A 1 190 ? -5.411 0.552 0.113 1.00 94.94 190 LEU A C 1
ATOM 1555 O O . LEU A 1 190 ? -5.717 -0.048 -0.911 1.00 94.94 190 LEU A O 1
ATOM 1559 N N . SER A 1 191 ? -5.866 1.785 0.361 1.00 94.31 191 SER A N 1
ATOM 1560 C CA . SER A 1 191 ? -6.893 2.458 -0.457 1.00 94.31 191 SER A CA 1
ATOM 1561 C C . SER A 1 191 ? -6.362 3.516 -1.435 1.00 94.31 191 SER A C 1
ATOM 1563 O O . SER A 1 191 ? -7.143 4.294 -1.993 1.00 94.31 191 SER A O 1
ATOM 1565 N N . ARG A 1 192 ? -5.037 3.596 -1.628 1.00 95.25 192 ARG A N 1
ATOM 1566 C CA . ARG A 1 192 ? -4.402 4.588 -2.524 1.00 95.25 192 ARG A CA 1
ATOM 1567 C C . ARG A 1 192 ? -4.371 4.160 -3.994 1.00 95.25 192 ARG A C 1
ATOM 1569 O O . ARG A 1 192 ? -4.274 5.017 -4.870 1.00 95.25 192 ARG A O 1
ATOM 1576 N N . ALA A 1 193 ? -4.442 2.857 -4.257 1.00 97.12 193 ALA A N 1
ATOM 1577 C CA . ALA A 1 193 ? -4.341 2.286 -5.594 1.00 97.12 193 ALA A CA 1
ATOM 1578 C C . ALA A 1 193 ? -5.680 2.293 -6.335 1.00 97.12 193 ALA A C 1
ATOM 1580 O O . ALA A 1 193 ? -6.705 1.901 -5.780 1.00 97.12 193 ALA A O 1
ATOM 1581 N N . LYS A 1 194 ? -5.662 2.661 -7.618 1.00 96.88 194 LYS A N 1
ATOM 1582 C CA . LYS A 1 194 ? -6.825 2.535 -8.509 1.00 96.88 194 LYS A CA 1
ATOM 1583 C C . LYS A 1 194 ? -6.851 1.184 -9.212 1.00 96.88 194 LYS A C 1
ATOM 1585 O O . LYS A 1 194 ? -7.839 0.459 -9.133 1.00 96.88 194 LYS A O 1
ATOM 1590 N N . GLN A 1 195 ? -5.755 0.847 -9.893 1.00 97.00 195 GLN A N 1
ATOM 1591 C CA . GLN A 1 195 ? -5.688 -0.277 -10.831 1.00 97.00 195 GLN A CA 1
ATOM 1592 C C . GLN A 1 195 ? -4.843 -1.440 -10.311 1.00 97.00 195 GLN A C 1
ATOM 1594 O O . GLN A 1 195 ? -5.203 -2.593 -10.563 1.00 97.00 195 GLN A O 1
ATOM 1599 N N . GLY A 1 196 ? -3.727 -1.145 -9.635 1.00 97.88 196 GLY A N 1
ATOM 1600 C CA . GLY A 1 196 ? -2.762 -2.143 -9.178 1.00 97.88 196 GLY A CA 1
ATOM 1601 C C . GLY A 1 196 ? -2.210 -1.848 -7.785 1.00 97.88 196 GLY A C 1
ATOM 1602 O O . GLY A 1 196 ? -1.774 -0.728 -7.523 1.00 97.88 196 GLY A O 1
ATOM 1603 N N . LEU A 1 197 ? -2.204 -2.850 -6.908 1.00 98.50 197 LEU A N 1
ATOM 1604 C CA . LEU A 1 197 ? -1.626 -2.765 -5.566 1.00 98.50 197 LEU A CA 1
ATOM 1605 C C . LEU A 1 197 ? -0.670 -3.937 -5.334 1.00 98.50 197 LEU A C 1
ATOM 1607 O O . LEU A 1 197 ? -1.091 -5.092 -5.293 1.00 98.50 197 LEU A O 1
ATOM 1611 N N . TYR A 1 198 ? 0.608 -3.628 -5.140 1.00 98.62 198 TYR A N 1
ATOM 1612 C CA . TYR A 1 198 ? 1.642 -4.619 -4.851 1.00 98.62 198 TYR A CA 1
ATOM 1613 C C . TYR A 1 198 ? 2.258 -4.322 -3.496 1.00 98.62 198 TYR A C 1
ATOM 1615 O O . TYR A 1 198 ? 2.810 -3.246 -3.278 1.00 98.62 198 TYR A O 1
ATOM 1623 N N . ILE A 1 199 ? 2.136 -5.268 -2.575 1.00 98.56 199 ILE A N 1
ATOM 1624 C CA . ILE A 1 199 ? 2.534 -5.101 -1.180 1.00 98.56 199 ILE A CA 1
ATOM 1625 C C . ILE A 1 199 ? 3.698 -6.038 -0.896 1.00 98.56 199 ILE A C 1
ATOM 1627 O O . ILE A 1 199 ? 3.688 -7.180 -1.349 1.00 98.56 199 ILE A O 1
ATOM 1631 N N . ILE A 1 200 ? 4.680 -5.578 -0.128 1.00 98.38 200 ILE A N 1
ATOM 1632 C CA . ILE A 1 200 ? 5.746 -6.414 0.416 1.00 98.38 200 ILE A CA 1
ATOM 1633 C C . ILE A 1 200 ? 5.837 -6.241 1.935 1.00 98.38 200 ILE A C 1
ATOM 1635 O O . ILE A 1 200 ? 5.696 -5.133 2.458 1.00 98.38 200 ILE A O 1
ATOM 1639 N N . GLY A 1 201 ? 6.028 -7.351 2.644 1.00 96.94 201 GLY A N 1
ATOM 1640 C CA . GLY A 1 201 ? 6.222 -7.357 4.092 1.00 96.94 201 GLY A CA 1
ATOM 1641 C C . GLY A 1 201 ? 6.187 -8.758 4.695 1.00 96.94 201 GLY A C 1
ATOM 1642 O O . GLY A 1 201 ? 6.095 -9.758 3.988 1.00 96.94 201 GLY A O 1
ATOM 1643 N N . ASN A 1 202 ? 6.203 -8.848 6.024 1.00 96.44 202 ASN A N 1
ATOM 1644 C CA . ASN A 1 202 ? 6.071 -10.116 6.744 1.00 96.44 202 ASN A CA 1
ATOM 1645 C C . ASN A 1 202 ? 4.604 -10.363 7.142 1.00 96.44 202 ASN A C 1
ATOM 1647 O O . ASN A 1 202 ? 4.163 -9.961 8.221 1.00 96.44 202 ASN A O 1
ATOM 1651 N N . LEU A 1 203 ? 3.822 -10.994 6.256 1.00 96.19 203 LEU A N 1
ATOM 1652 C CA . LEU A 1 203 ? 2.379 -11.184 6.469 1.00 96.19 203 LEU A CA 1
ATOM 1653 C C . LEU A 1 203 ? 2.046 -12.014 7.720 1.00 96.19 203 LEU A C 1
ATOM 1655 O O . LEU A 1 203 ? 1.177 -11.577 8.476 1.00 96.19 203 LEU A O 1
ATOM 1659 N N . PRO A 1 204 ? 2.732 -13.142 8.007 1.00 95.75 204 PRO A N 1
ATOM 1660 C CA . PRO A 1 204 ? 2.471 -13.910 9.224 1.00 95.75 204 PRO A CA 1
ATOM 1661 C C . PRO A 1 204 ? 2.670 -13.092 10.505 1.00 95.75 204 PRO A C 1
ATOM 1663 O O . PRO A 1 204 ? 1.833 -13.147 11.406 1.00 95.75 204 PRO A O 1
ATOM 1666 N N . LEU A 1 205 ? 3.726 -12.273 10.568 1.00 94.88 205 LEU A N 1
ATOM 1667 C CA . LEU A 1 205 ? 3.967 -11.370 11.697 1.00 94.88 205 LEU A CA 1
ATOM 1668 C C . LEU A 1 205 ? 2.829 -10.351 11.856 1.00 94.88 205 LEU A C 1
ATOM 1670 O O . LEU A 1 205 ? 2.329 -10.129 12.961 1.00 94.88 205 LEU A O 1
ATOM 1674 N N . LEU A 1 206 ? 2.405 -9.738 10.749 1.00 94.62 206 LEU A N 1
ATOM 1675 C CA . LEU A 1 206 ? 1.338 -8.736 10.731 1.00 94.62 206 LEU A CA 1
ATOM 1676 C C . LEU A 1 206 ? -0.004 -9.326 11.184 1.00 94.62 206 LEU A C 1
ATOM 1678 O O . LEU A 1 206 ? -0.657 -8.754 12.060 1.00 94.62 206 LEU A O 1
ATOM 1682 N N . ALA A 1 207 ? -0.383 -10.485 10.644 1.00 95.00 207 ALA A N 1
ATOM 1683 C CA . ALA A 1 207 ? -1.610 -11.203 10.989 1.00 95.00 207 ALA A CA 1
ATOM 1684 C C . ALA A 1 207 ? -1.590 -11.776 12.419 1.00 95.00 207 ALA A C 1
ATOM 1686 O O . ALA A 1 207 ? -2.636 -11.884 13.068 1.00 95.00 207 ALA A O 1
ATOM 1687 N N . GLY A 1 208 ? -0.410 -12.108 12.949 1.00 93.62 208 GLY A N 1
ATOM 1688 C CA . GLY A 1 208 ? -0.228 -12.461 14.358 1.00 93.62 208 GLY A CA 1
ATOM 1689 C C . GLY A 1 208 ? -0.521 -11.284 15.292 1.00 93.62 208 GLY A C 1
ATOM 1690 O O . GLY A 1 208 ? -1.184 -11.446 16.313 1.00 93.62 208 GLY A O 1
ATOM 1691 N N . CYS A 1 209 ? -0.108 -10.078 14.895 1.00 91.69 209 CYS A N 1
ATOM 1692 C CA . CYS A 1 209 ? -0.145 -8.882 15.736 1.00 91.69 209 CYS A CA 1
ATOM 1693 C C . CYS A 1 209 ? -1.418 -8.022 15.617 1.00 91.69 209 CYS A C 1
ATOM 1695 O O . CYS A 1 209 ? -1.580 -7.089 16.409 1.00 91.69 209 CYS A O 1
ATOM 1697 N N . SER A 1 210 ? -2.279 -8.253 14.619 1.00 93.06 210 SER A N 1
ATOM 1698 C CA . SER A 1 210 ? -3.461 -7.421 14.349 1.00 93.06 210 SER A CA 1
ATOM 1699 C C . SER A 1 210 ? -4.591 -8.205 13.685 1.00 93.06 210 SER A C 1
ATOM 1701 O O . SER A 1 210 ? -4.409 -8.835 12.645 1.00 93.06 210 SER A O 1
ATOM 1703 N N . GLU A 1 211 ? -5.800 -8.076 14.233 1.00 92.81 211 GLU A N 1
ATOM 1704 C CA . GLU A 1 211 ? -7.019 -8.664 13.660 1.00 92.81 211 GLU A CA 1
ATOM 1705 C C . GLU A 1 211 ? -7.324 -8.140 12.254 1.00 92.81 211 GLU A C 1
ATOM 1707 O O . GLU A 1 211 ? -7.811 -8.886 11.409 1.00 92.81 211 GLU A O 1
ATOM 1712 N N . SER A 1 212 ? -6.997 -6.871 11.976 1.00 93.56 212 SER A N 1
ATOM 1713 C CA . SER A 1 212 ? -7.250 -6.285 10.651 1.00 93.56 212 SER A CA 1
ATOM 1714 C C . SER A 1 212 ? -6.370 -6.958 9.604 1.00 93.56 212 SER A C 1
ATOM 1716 O O . SER A 1 212 ? -6.857 -7.353 8.551 1.00 93.56 212 SER A O 1
ATOM 1718 N N . TRP A 1 213 ? -5.089 -7.167 9.928 1.00 95.50 213 TRP A N 1
ATOM 1719 C CA . TRP A 1 213 ? -4.161 -7.893 9.063 1.00 95.50 213 TRP A CA 1
ATOM 1720 C C . TRP A 1 213 ? -4.530 -9.370 8.916 1.00 95.50 213 TRP A C 1
ATOM 1722 O O . TRP A 1 213 ? -4.346 -9.920 7.838 1.00 95.50 213 TRP A O 1
ATOM 1732 N N . ARG A 1 214 ? -5.107 -9.996 9.948 1.00 95.81 214 ARG A N 1
ATOM 1733 C CA . ARG A 1 214 ? -5.636 -11.365 9.859 1.00 95.81 214 ARG A CA 1
ATOM 1734 C C . ARG A 1 214 ? -6.824 -11.471 8.899 1.00 95.81 214 ARG A C 1
ATOM 1736 O O . ARG A 1 214 ? -6.866 -12.395 8.097 1.00 95.81 214 ARG A O 1
ATOM 1743 N N . SER A 1 215 ? -7.753 -10.516 8.946 1.00 95.44 215 SER A N 1
ATOM 1744 C CA . SER A 1 215 ? -8.857 -10.421 7.976 1.00 95.44 215 SER A CA 1
ATOM 1745 C C . SER A 1 215 ? -8.322 -10.225 6.552 1.00 95.44 215 SER A C 1
ATOM 1747 O O . SER A 1 215 ? -8.672 -10.965 5.636 1.00 95.44 215 SER A O 1
ATOM 1749 N N . ILE A 1 216 ? -7.382 -9.287 6.383 1.00 96.00 216 ILE A N 1
ATOM 1750 C CA . ILE A 1 216 ? -6.707 -9.021 5.104 1.00 96.00 216 ILE A CA 1
ATOM 1751 C C . ILE A 1 216 ? -6.000 -10.276 4.573 1.00 96.00 216 ILE A C 1
ATOM 1753 O O . ILE A 1 216 ? -6.124 -10.588 3.393 1.00 96.00 216 ILE A O 1
ATOM 1757 N N . GLU A 1 217 ? -5.300 -11.028 5.426 1.00 96.69 217 GLU A N 1
ATOM 1758 C CA . GLU A 1 217 ? -4.654 -12.287 5.046 1.00 96.69 217 GLU A CA 1
ATOM 1759 C C . GLU A 1 217 ? -5.673 -13.305 4.512 1.00 96.69 217 GLU A C 1
ATOM 1761 O O . GLU A 1 217 ? -5.414 -13.951 3.499 1.00 96.69 217 GLU A O 1
ATOM 1766 N N . GLN A 1 218 ? -6.839 -13.445 5.149 1.00 96.44 218 GLN A N 1
ATOM 1767 C CA . GLN A 1 218 ? -7.891 -14.355 4.682 1.00 96.44 218 GLN A CA 1
ATOM 1768 C C . GLN A 1 218 ? -8.421 -13.956 3.300 1.00 96.44 218 GLN A C 1
ATOM 1770 O O . GLN A 1 218 ? -8.570 -14.817 2.433 1.00 96.44 218 GLN A O 1
ATOM 1775 N N . ILE A 1 219 ? -8.644 -12.660 3.071 1.00 96.31 219 ILE A N 1
ATOM 1776 C CA . ILE A 1 219 ? -9.093 -12.141 1.772 1.00 96.31 219 ILE A CA 1
ATOM 1777 C C . ILE A 1 219 ? -8.027 -12.398 0.704 1.00 96.31 219 ILE A C 1
ATOM 1779 O O . ILE A 1 219 ? -8.324 -12.970 -0.344 1.00 96.31 219 ILE A O 1
ATOM 1783 N N . LEU A 1 220 ? -6.769 -12.065 0.993 1.00 96.94 220 LEU A N 1
ATOM 1784 C CA . LEU A 1 220 ? -5.649 -12.297 0.084 1.00 96.94 220 LEU A CA 1
ATOM 1785 C C . LEU A 1 220 ? -5.471 -13.793 -0.250 1.00 96.94 220 LEU A C 1
ATOM 1787 O O . LEU A 1 220 ? -5.200 -14.127 -1.402 1.00 96.94 220 LEU A O 1
ATOM 1791 N N . LYS A 1 221 ? -5.680 -14.702 0.718 1.00 96.94 221 LYS A N 1
ATOM 1792 C CA . LYS A 1 221 ? -5.704 -16.159 0.480 1.00 96.94 221 LYS A CA 1
ATOM 1793 C C . LYS A 1 221 ? -6.861 -16.563 -0.432 1.00 96.94 221 LYS A C 1
ATOM 1795 O O . LYS A 1 221 ? -6.653 -17.338 -1.357 1.00 96.94 221 LYS A O 1
ATOM 1800 N N . SER A 1 222 ? -8.061 -16.025 -0.203 1.00 96.75 222 SER A N 1
ATOM 1801 C CA . SER A 1 222 ? -9.245 -16.342 -1.018 1.00 96.75 222 SER A CA 1
ATOM 1802 C C . SER A 1 222 ? -9.120 -15.892 -2.478 1.00 96.75 222 SER A C 1
ATOM 1804 O O . SER A 1 222 ? -9.687 -16.524 -3.364 1.00 96.75 222 SER A O 1
ATOM 1806 N N . GLN A 1 223 ? -8.346 -14.832 -2.733 1.00 96.44 223 GLN A N 1
ATOM 1807 C CA . GLN A 1 223 ? -8.082 -14.308 -4.075 1.00 96.44 223 GLN A CA 1
ATOM 1808 C C . GLN A 1 223 ? -6.828 -14.907 -4.735 1.00 96.44 223 GLN A C 1
ATOM 1810 O O . GLN A 1 223 ? -6.492 -14.525 -5.861 1.00 96.44 223 GLN A O 1
ATOM 1815 N N . ASP A 1 224 ? -6.125 -15.824 -4.055 1.00 96.94 224 ASP A N 1
ATOM 1816 C CA . ASP A 1 224 ? -4.844 -16.370 -4.517 1.00 96.94 224 ASP A CA 1
ATOM 1817 C C . ASP A 1 224 ? -3.860 -15.233 -4.882 1.00 96.94 224 ASP A C 1
ATOM 1819 O O . ASP A 1 224 ? -3.372 -15.104 -6.005 1.00 96.94 224 ASP A O 1
ATOM 1823 N N . ALA A 1 225 ? -3.685 -14.309 -3.933 1.00 97.31 225 ALA A N 1
ATOM 1824 C CA . ALA A 1 225 ? -2.948 -13.056 -4.095 1.00 97.31 225 ALA A CA 1
ATOM 1825 C C . ALA A 1 225 ? -1.782 -12.934 -3.096 1.00 97.31 225 ALA A C 1
ATOM 1827 O O . ALA A 1 225 ? -1.428 -11.827 -2.690 1.00 97.31 225 ALA A O 1
ATOM 1828 N N . ILE A 1 226 ? -1.200 -14.056 -2.657 1.00 97.31 226 ILE A N 1
ATOM 1829 C CA . ILE A 1 226 ? -0.057 -14.096 -1.730 1.00 97.31 226 ILE A CA 1
ATOM 1830 C C . ILE A 1 226 ? 1.002 -15.048 -2.270 1.00 97.31 226 ILE A C 1
ATOM 1832 O O . ILE A 1 226 ? 0.685 -16.170 -2.653 1.00 97.31 226 ILE A O 1
ATOM 1836 N N . GLY A 1 227 ? 2.271 -14.654 -2.191 1.00 96.38 227 GLY A N 1
ATOM 1837 C CA . GLY A 1 227 ? 3.383 -15.560 -2.461 1.00 96.38 227 GLY A CA 1
ATOM 1838 C C . GLY A 1 227 ? 4.727 -15.023 -1.990 1.00 96.38 227 GLY A C 1
ATOM 1839 O O . GLY A 1 227 ? 4.808 -14.016 -1.291 1.00 96.38 227 GLY A O 1
ATOM 1840 N N . ASN A 1 228 ? 5.796 -15.711 -2.379 1.00 95.75 228 ASN A N 1
ATOM 1841 C CA . ASN A 1 228 ? 7.186 -15.407 -2.021 1.00 95.75 228 ASN A CA 1
ATOM 1842 C C . ASN A 1 228 ? 7.960 -14.659 -3.127 1.00 95.75 228 ASN A C 1
ATOM 1844 O O . ASN A 1 228 ? 9.177 -14.519 -3.033 1.00 95.75 228 ASN A O 1
ATOM 1848 N N . ALA A 1 229 ? 7.273 -14.203 -4.174 1.00 95.94 229 ALA A N 1
ATOM 1849 C CA . ALA A 1 229 ? 7.798 -13.365 -5.248 1.00 95.94 229 ALA A CA 1
ATOM 1850 C C . ALA A 1 229 ? 6.646 -12.585 -5.895 1.00 95.94 229 ALA A C 1
ATOM 1852 O O . ALA A 1 229 ? 5.495 -13.012 -5.805 1.00 95.94 229 ALA A O 1
ATOM 1853 N N . PHE A 1 230 ? 6.937 -11.456 -6.548 1.00 97.00 230 PHE A N 1
ATOM 1854 C CA . PHE A 1 230 ? 5.923 -10.720 -7.308 1.00 97.00 230 PHE A CA 1
ATOM 1855 C C . PHE A 1 230 ? 5.435 -11.523 -8.531 1.00 97.00 230 PHE A C 1
ATOM 1857 O O . PHE A 1 230 ? 6.221 -12.275 -9.111 1.00 97.00 230 PHE A O 1
ATOM 1864 N N . PRO A 1 231 ? 4.162 -11.365 -8.941 1.00 95.75 231 PRO A N 1
ATOM 1865 C CA . PRO A 1 231 ? 3.531 -12.207 -9.955 1.00 95.75 231 PRO A CA 1
ATOM 1866 C C . PRO A 1 231 ? 3.830 -11.680 -11.365 1.00 95.75 231 PRO A C 1
ATOM 1868 O O . PRO A 1 231 ? 2.941 -11.171 -12.050 1.00 95.75 231 PRO A O 1
ATOM 18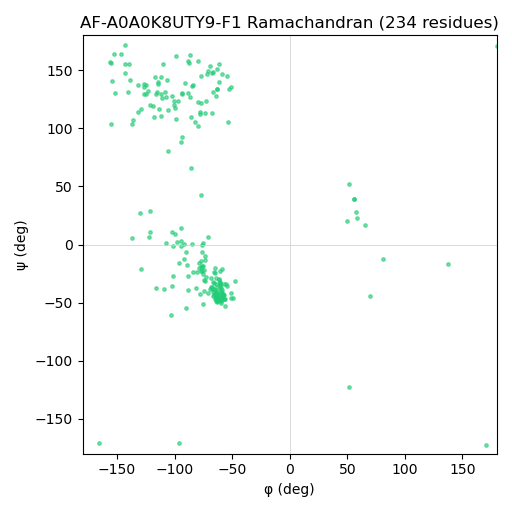71 N N . PHE A 1 232 ? 5.097 -11.731 -11.771 1.00 94.62 232 PHE A N 1
ATOM 1872 C CA . PHE A 1 232 ? 5.511 -11.355 -13.122 1.00 94.62 232 PHE A CA 1
ATOM 1873 C C . PHE A 1 232 ? 4.945 -12.341 -14.145 1.00 94.62 232 PHE A C 1
ATOM 1875 O O . PHE A 1 232 ? 5.093 -13.551 -13.990 1.00 94.62 232 PHE A O 1
ATOM 1882 N N . SER A 1 233 ? 4.334 -11.824 -15.209 1.00 88.50 233 SER A N 1
ATOM 1883 C CA . SER A 1 233 ? 3.810 -12.661 -16.286 1.00 88.50 233 SER A CA 1
ATOM 1884 C C . SER A 1 233 ? 4.944 -13.087 -17.219 1.00 88.50 233 SER A C 1
ATOM 1886 O O . SER A 1 233 ? 5.608 -12.236 -17.812 1.00 88.50 233 SER A O 1
ATOM 1888 N N . ASN A 1 234 ? 5.141 -14.395 -17.396 1.00 64.81 234 ASN A N 1
ATOM 1889 C CA . ASN A 1 234 ? 6.131 -14.981 -18.317 1.00 64.81 234 ASN A CA 1
ATOM 1890 C C . ASN A 1 234 ? 5.675 -14.934 -19.789 1.00 64.81 234 ASN A C 1
ATOM 1892 O O . ASN A 1 234 ? 5.792 -15.920 -20.516 1.00 64.81 234 ASN A O 1
ATOM 1896 N N . LYS A 1 235 ? 5.094 -13.820 -20.235 1.00 54.47 235 LYS A N 1
ATOM 1897 C CA . LYS A 1 235 ? 4.764 -13.638 -21.651 1.00 54.47 235 LYS A CA 1
ATOM 1898 C C . LYS A 1 235 ? 5.919 -12.904 -22.319 1.00 54.47 235 LYS A C 1
ATOM 1900 O O . LYS A 1 235 ? 5.992 -11.679 -22.245 1.00 54.47 235 LYS A O 1
ATOM 1905 N N . GLU A 1 236 ? 6.839 -13.704 -22.860 1.00 37.97 236 GLU A N 1
ATOM 1906 C CA . GLU A 1 236 ? 7.800 -13.290 -23.894 1.00 37.97 236 GLU A CA 1
ATOM 1907 C C . GLU A 1 236 ? 7.083 -12.698 -25.115 1.00 37.97 236 GLU A C 1
ATOM 1909 O O . GLU A 1 236 ? 5.977 -13.189 -25.456 1.00 37.97 236 GLU A O 1
#

Mean predicted aligned error: 6.13 Å

Radius of gyration: 18.12 Å; Cα contacts (8 Å, |Δi|>4): 404; chains: 1; bounding box: 49×36×53 Å

=== Feature glossary ===
Annotated list of the representations used here:

Nearest PDB structures. The Foldseek neighbor list gives the closest experimentally determined structures in the PDB, ranked by structural alignment. TM-score near 1 means near-identical fold; near 0.3 means only rough topology match. This is how one finds what a novel AlphaFold prediction most resembles in the solved-structure universe.

Foldseek 3Di. Foldseek's 3Di representation compresses backbone geometry into a per-residue letter drawn from a learned twenty-state alphabet. It captures the tertiary interaction pattern around each residue — which residues are packed against it in space, regardless of where they are in sequence.

Radius of gyration, Cα contacts, bounding box. Radius of gyration (Rg) is the root-mean-square distance of Cα atoms from their centroid — a single number for overall size and compactness. A globular domain of N residues has Rg ≈ 2.2·N^0.38 Å; an extended or disordered chain has a much larger Rg. The Cα contact count is the number of residue pairs whose Cα atoms are within 8 Å and are more than four positions apart in sequence — a standard proxy for tertiary packing density. The bounding box is the smallest axis-aligned box enclosing all Cα atoms.

InterPro / GO / CATH / organism. The annotation block draws on four external resources. InterPro: which protein families and domains the sequence belongs to. GO: standardized terms for what the protein does, what process it participates in, and where in the cell it acts. CATH: which structural fold it has in the CATH hierarchy. Organism: the species of origin.

mmCIF coordinates. The mmCIF block holds the 3D Cartesian coordinates of each backbone atom (N, Cα, C, O) in ångströms. mmCIF is the PDB's canonical archive format — a tagged-loop text representation of the atomic model.

pLDDT. pLDDT is the predicted lDDT-Cα score: AlphaFold's confidence that the local environment of each residue (all inter-atomic distances within 15 Å) is correctly placed. It is a per-residue number between 0 and 100, with higher meaning more reliable.

Backbone torsions (φ/ψ). φ (phi) and ψ (psi) are the two rotatable backbone dihedrals per residue: φ is the C(i-1)–N–Cα–C torsion, ψ is the N–Cα–C–N(i+1) torsion, both in degrees on (−180°, 180°]. α-helical residues cluster near (−60°, −45°); β-strand residues near (−120°, +130°). A Ramachandran plot is simply a scatter of (φ, ψ) for every residue.

B-factor. For experimental (PDB) structures, the B-factor (temperature factor) quantifies the positional spread of each atom in the crystal — a combination of thermal vibration and static disorder — in units of Å². High B-factors mark flexible loops or poorly resolved regions; low B-factors mark the rigid, well-ordered core.

Secondary structure (3-state, P-SEA). SS3 is a coarse helix/strand/coil call (letters a/b/c) made by the P-SEA algorithm from inter-Cα distances and dihedrals. It is less detailed than DSSP but needs only Cα positions.

Predicted aligned error. Predicted aligned error is AlphaFold's pairwise confidence. Unlike pLDDT (per-residue), PAE is per-residue-pair and captures whether two parts of the structure are correctly placed relative to each other. Units are ångströms of expected positional error.

Solvent-accessible surface area. Solvent-accessible surface area (SASA) is the area in Å² traced out by the centre of a 1.4 Å probe sphere (a water molecule) rolled over the protein's van der Waals surface (Shrake–Rupley / Lee–Richards construction). Buried residues have near-zero SASA; fully exposed residues can exceed 200 Å². The total SASA scales roughly with the number of surface residues.

Secondary structure (8-state, DSSP). The SS8 string is DSSP's per-residue secondary-structure call. α-helix (H) means an i→i+4 H-bond ladder; β-strand (E) means the residue participates in a β-sheet; 3₁₀ (G) and π (I) are tighter and wider helices; T/S are turns/bends; '-' is loop.

Rendered structure images. Structure images are PyMOL renders from six orthogonal camera directions. Cartoon representation draws helices as coils and strands as arrows; sticks shows the backbone as bonds; surface shows the solvent-excluded envelope. Rainbow coloring maps sequence position to hue (blue→red, N→C); chain coloring assigns a distinct color per polypeptide.

Sequence. The amino-acid sequence is the protein's primary structure: the linear order of residues from the N-terminus to the C-terminus, written in one-letter code. Everything else here — the 3D coordinates, the secondary structure, the domain annotations — is ultimately a consequence of this string.

Contact-map, Ramachandran, and PAE plots. Three diagnostic plots accompany the record. The Cα contact map visualizes the tertiary structure as a 2D adjacency matrix (8 Å cutoff, sequence-local contacts suppressed). The Ramachandran plot shows the distribution of backbone (φ, ψ) torsions, with points in the α and β basins reflecting secondary structure content. The PAE plot shows AlphaFold's inter-residue confidence as a color matrix.